Protein AF-A0A7S0T1I7-F1 (afdb_monomer_lite)

Radius of gyration: 22.6 Å; chains: 1; bounding box: 57×41×66 Å

InterPro domains:
  IPR029058 Alpha/Beta hydrolase fold [G3DSA:3.40.50.1820] (111-227)
  IPR029058 Alpha/Beta hydrolase fold [SSF53474] (115-213)
  IPR052214 Diacylglycerol Lipase-Related [PTHR45792] (20-222)

Sequence (236 aa):
CNDVDGVMAPLLAAEDPASEPAPVSTPGESADPLDGPMSPEELSDMLAEAAHYARWALASYGWMLYTWANPSGGLAMACTCKGLYRRCCGGCVPAATHEGFGGNGRHKAGAPDSLDRAALKTCAGIRGEDLFYVSFTNGVGEQPYFIARDTARRAIVVSVRGTMSVQDCITDSMYKPVLLSADAIGMPHLSGAQLHCHAGVVTATNFILSDLDRHRVLHQVLLGEEPRHAQDGQAG

Organism: NCBI:txid81844

Structure (mmCIF, N/CA/C/O backbone):
data_AF-A0A7S0T1I7-F1
#
_entry.id   AF-A0A7S0T1I7-F1
#
loop_
_atom_site.group_PDB
_atom_site.id
_atom_site.type_symbol
_atom_site.label_atom_id
_atom_site.label_alt_id
_atom_site.label_comp_id
_atom_site.label_asym_id
_atom_site.label_entity_id
_atom_site.label_seq_id
_atom_site.pdbx_PDB_ins_code
_atom_site.Cartn_x
_atom_site.Cartn_y
_atom_site.Cartn_z
_atom_site.occupancy
_atom_site.B_iso_or_equiv
_atom_site.auth_seq_id
_atom_site.auth_comp_id
_atom_site.auth_asym_id
_atom_site.auth_atom_id
_atom_site.pdbx_PDB_model_num
ATOM 1 N N . CYS A 1 1 ? 31.303 -13.349 0.330 1.00 32.62 1 CYS A N 1
ATOM 2 C CA . CYS A 1 1 ? 30.388 -13.657 -0.779 1.00 32.62 1 CYS A CA 1
ATOM 3 C C . CYS A 1 1 ? 29.305 -14.536 -0.195 1.00 32.62 1 CYS A C 1
ATOM 5 O O . CYS A 1 1 ? 29.561 -15.714 -0.012 1.00 32.62 1 CYS A O 1
ATOM 7 N N . ASN A 1 2 ? 28.208 -13.930 0.258 1.00 27.81 2 ASN A N 1
ATOM 8 C CA . ASN A 1 2 ? 27.061 -14.677 0.758 1.00 27.81 2 ASN A CA 1
ATOM 9 C C . ASN A 1 2 ? 26.064 -14.788 -0.388 1.00 27.81 2 ASN A C 1
ATOM 11 O O . ASN A 1 2 ? 25.714 -13.770 -0.986 1.00 27.81 2 ASN A O 1
ATOM 15 N N . ASP A 1 3 ? 25.680 -16.026 -0.667 1.00 29.12 3 ASP A N 1
ATOM 16 C CA . ASP A 1 3 ? 24.637 -16.422 -1.596 1.00 29.12 3 ASP A CA 1
ATOM 17 C C . ASP A 1 3 ? 23.328 -15.687 -1.301 1.00 29.12 3 ASP A C 1
ATOM 19 O O . ASP A 1 3 ? 22.843 -15.652 -0.167 1.00 29.12 3 ASP A O 1
ATOM 23 N N . VAL A 1 4 ? 22.759 -15.095 -2.348 1.00 36.22 4 VAL A N 1
ATOM 24 C CA . VAL A 1 4 ? 21.446 -14.439 -2.359 1.00 36.22 4 VAL A CA 1
ATOM 25 C C . VAL A 1 4 ? 20.384 -15.447 -2.829 1.00 36.22 4 VAL A C 1
ATOM 27 O O . VAL A 1 4 ? 19.480 -15.111 -3.577 1.00 36.22 4 VAL A O 1
ATOM 30 N N . ASP A 1 5 ? 20.482 -16.708 -2.401 1.00 35.88 5 ASP A N 1
ATOM 31 C CA . ASP A 1 5 ? 19.649 -17.829 -2.885 1.00 35.88 5 ASP A CA 1
ATOM 32 C C . ASP A 1 5 ? 18.255 -17.917 -2.225 1.00 35.88 5 ASP A C 1
ATOM 34 O O . ASP A 1 5 ? 17.648 -18.984 -2.140 1.00 35.88 5 ASP A O 1
ATOM 38 N N . GLY A 1 6 ? 17.719 -16.802 -1.723 1.00 34.19 6 GLY A N 1
ATOM 39 C CA . GLY A 1 6 ? 16.452 -16.794 -0.979 1.00 34.19 6 GLY A CA 1
ATOM 40 C C . GLY A 1 6 ? 15.305 -16.020 -1.619 1.00 34.19 6 GLY A C 1
ATOM 41 O O . GLY A 1 6 ? 14.150 -16.260 -1.271 1.00 34.19 6 GLY A O 1
ATOM 42 N N . VAL A 1 7 ? 15.591 -15.090 -2.53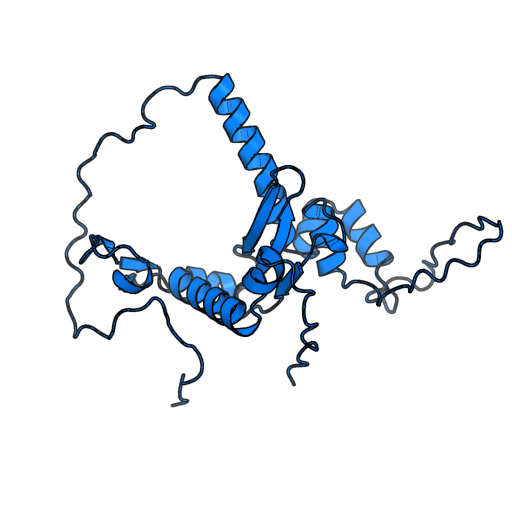2 1.00 42.84 7 VAL A N 1
ATOM 43 C CA . VAL A 1 7 ? 14.562 -14.219 -3.112 1.00 42.84 7 VAL A CA 1
ATOM 44 C C . VAL A 1 7 ? 14.292 -14.686 -4.531 1.00 42.84 7 VAL A C 1
ATOM 46 O O . VAL A 1 7 ? 15.070 -14.420 -5.444 1.00 42.84 7 VAL A O 1
ATOM 49 N N . MET A 1 8 ? 13.182 -15.400 -4.725 1.00 53.53 8 MET A N 1
ATOM 50 C CA . MET A 1 8 ? 12.641 -15.587 -6.068 1.00 53.53 8 MET A CA 1
ATOM 51 C C . MET A 1 8 ? 12.425 -14.189 -6.660 1.00 53.53 8 MET A C 1
ATOM 53 O O . MET A 1 8 ? 11.763 -13.353 -6.048 1.00 53.53 8 MET A O 1
ATOM 57 N N . ALA A 1 9 ? 13.006 -13.920 -7.828 1.00 68.38 9 ALA A N 1
ATOM 58 C CA . ALA A 1 9 ? 12.781 -12.690 -8.578 1.00 68.38 9 ALA A CA 1
ATOM 59 C C . ALA A 1 9 ? 11.826 -12.981 -9.749 1.00 68.38 9 ALA A C 1
ATOM 61 O O . ALA A 1 9 ? 12.269 -13.006 -10.897 1.00 68.38 9 ALA A O 1
ATOM 62 N N . PRO A 1 10 ? 10.531 -13.257 -9.483 1.00 77.81 10 PRO A N 1
ATOM 63 C CA . PRO A 1 10 ? 9.597 -13.771 -10.485 1.00 77.81 10 PRO A CA 1
ATOM 64 C C . PRO A 1 10 ? 9.409 -12.834 -11.681 1.00 77.81 10 PRO A C 1
ATOM 66 O O . PRO A 1 10 ? 9.035 -13.293 -12.755 1.00 77.81 10 PRO A O 1
ATOM 69 N N . LEU A 1 11 ? 9.666 -11.534 -11.509 1.00 85.56 11 LEU A N 1
ATOM 70 C CA . LEU A 1 11 ? 9.441 -10.529 -12.546 1.00 85.56 11 LEU A CA 1
ATOM 71 C C . LEU A 1 11 ? 10.645 -10.249 -13.456 1.00 85.56 11 LEU A C 1
ATOM 73 O O . LEU A 1 11 ? 10.474 -9.565 -14.464 1.00 85.56 11 LEU A O 1
ATOM 77 N N . LEU A 1 12 ? 11.853 -10.714 -13.122 1.00 84.44 12 LEU A N 1
ATOM 78 C CA . LEU A 1 12 ? 13.058 -10.378 -13.891 1.00 84.44 12 LEU A CA 1
ATOM 79 C C . LEU A 1 12 ? 13.276 -11.345 -15.061 1.00 84.44 12 LEU A C 1
ATOM 81 O O . LEU A 1 12 ? 13.037 -12.547 -14.948 1.00 84.44 12 LEU A O 1
ATOM 85 N N . ALA A 1 13 ? 13.755 -10.818 -16.189 1.00 80.56 13 ALA A N 1
ATOM 86 C CA . ALA A 1 13 ? 14.293 -11.643 -17.268 1.00 80.56 13 ALA A CA 1
ATOM 87 C C . ALA A 1 13 ? 15.643 -12.271 -16.853 1.00 80.56 13 ALA A C 1
ATOM 89 O O . ALA A 1 13 ? 16.336 -11.742 -15.982 1.00 80.56 13 ALA A O 1
ATOM 90 N N . ALA A 1 14 ? 16.033 -13.388 -17.481 1.00 68.19 14 ALA A N 1
ATOM 91 C CA . ALA A 1 14 ? 17.394 -13.916 -17.338 1.00 68.19 14 ALA A CA 1
ATOM 92 C C . ALA A 1 14 ? 18.414 -12.875 -17.841 1.00 68.19 14 ALA A C 1
ATOM 94 O O . ALA A 1 14 ? 18.123 -12.168 -18.805 1.00 68.19 14 ALA A O 1
ATOM 95 N N . GLU A 1 15 ? 19.573 -12.762 -17.180 1.00 54.31 15 GLU A N 1
ATOM 96 C CA . GLU A 1 15 ? 20.573 -11.724 -17.475 1.00 54.31 15 GLU A CA 1
ATOM 97 C C . GLU A 1 15 ? 20.949 -11.694 -18.967 1.00 54.31 15 GLU A C 1
ATOM 99 O O . GLU A 1 15 ? 21.447 -12.678 -19.516 1.00 54.31 15 GLU A O 1
ATOM 104 N N . ASP A 1 16 ? 20.730 -10.548 -19.612 1.00 49.16 16 ASP A N 1
ATOM 105 C CA . ASP A 1 16 ? 21.187 -10.273 -20.975 1.00 49.16 16 ASP A CA 1
ATOM 106 C C . ASP A 1 16 ? 22.634 -9.737 -20.897 1.00 49.16 16 ASP A C 1
ATOM 108 O O . ASP A 1 16 ? 22.895 -8.798 -20.130 1.00 49.16 16 ASP A O 1
ATOM 112 N N . PRO A 1 17 ? 23.619 -10.313 -21.614 1.00 42.19 17 PRO A N 1
ATOM 113 C CA . PRO A 1 17 ? 24.998 -9.848 -21.549 1.00 42.19 17 PRO A CA 1
ATOM 114 C C . PRO A 1 17 ? 25.121 -8.441 -22.142 1.00 42.19 17 PRO A C 1
ATOM 116 O O . PRO A 1 17 ? 25.116 -8.262 -23.353 1.00 42.19 17 PRO A O 1
ATOM 119 N N . ALA A 1 18 ? 25.298 -7.450 -21.265 1.00 47.38 18 ALA A N 1
ATOM 120 C CA . ALA A 1 18 ? 25.850 -6.129 -21.566 1.00 47.38 18 ALA A CA 1
ATOM 121 C C . ALA A 1 18 ? 25.351 -5.490 -22.880 1.00 47.38 18 ALA A C 1
ATOM 123 O O . ALA A 1 18 ? 26.146 -5.167 -23.762 1.00 47.38 18 ALA A O 1
ATOM 124 N N . SER A 1 19 ? 24.047 -5.242 -23.006 1.00 46.25 19 SER A N 1
ATOM 125 C CA . SER A 1 19 ? 23.573 -4.235 -23.957 1.00 46.25 19 SER A CA 1
ATOM 126 C C . SER A 1 19 ? 23.667 -2.861 -23.293 1.00 46.25 19 SER A C 1
ATOM 128 O O . SER A 1 19 ? 23.023 -2.626 -22.267 1.00 46.25 19 SER A O 1
ATOM 130 N N . GLU A 1 20 ? 24.476 -1.953 -23.847 1.00 49.56 20 GLU A N 1
ATOM 131 C CA . GLU A 1 20 ? 24.426 -0.537 -23.466 1.00 49.56 20 GLU A CA 1
ATOM 132 C C . GLU A 1 20 ? 22.975 -0.033 -23.533 1.00 49.56 20 GLU A C 1
ATOM 134 O O . GLU A 1 20 ? 22.236 -0.436 -24.439 1.00 49.56 20 GLU A O 1
ATOM 139 N N . PRO A 1 21 ? 22.539 0.833 -22.598 1.00 49.78 21 PRO A N 1
ATOM 140 C CA . PRO A 1 21 ? 21.196 1.380 -22.656 1.00 49.78 21 PRO A CA 1
ATOM 141 C C . PRO A 1 21 ? 21.038 2.123 -23.982 1.00 49.78 21 PRO A C 1
ATOM 143 O O . PRO A 1 21 ? 21.746 3.097 -24.251 1.00 49.78 21 PRO A O 1
ATOM 146 N N . ALA A 1 22 ? 20.113 1.650 -24.820 1.00 51.16 22 ALA A N 1
ATOM 147 C CA . ALA A 1 22 ? 19.714 2.380 -26.011 1.00 51.16 22 ALA A CA 1
ATOM 148 C C . ALA A 1 22 ? 19.309 3.809 -25.596 1.00 51.16 22 ALA A C 1
ATOM 150 O O . ALA A 1 22 ? 18.696 3.980 -24.535 1.00 51.16 22 ALA A O 1
ATOM 151 N N . PRO A 1 23 ? 19.649 4.843 -26.388 1.00 46.91 23 PRO A N 1
ATOM 152 C CA . PRO A 1 23 ? 19.240 6.204 -26.079 1.00 46.91 23 PRO A CA 1
ATOM 153 C C . PRO A 1 23 ? 17.725 6.233 -25.891 1.00 46.91 23 PRO A C 1
ATOM 155 O O . PRO A 1 23 ? 16.990 5.677 -26.713 1.00 46.91 23 PRO A O 1
ATOM 158 N N . VAL A 1 24 ? 17.278 6.862 -24.798 1.00 52.72 24 VAL A N 1
ATOM 159 C CA . VAL A 1 24 ? 15.857 7.052 -24.505 1.00 52.72 24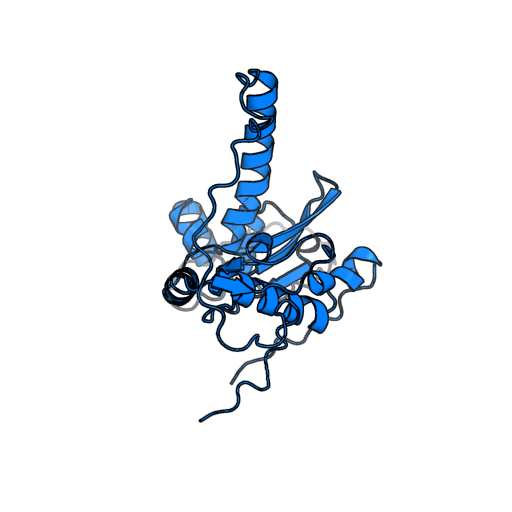 VAL A CA 1
ATOM 160 C C . VAL A 1 24 ? 15.218 7.719 -25.719 1.00 52.72 24 VAL A C 1
ATOM 162 O O . VAL A 1 24 ? 15.439 8.892 -26.014 1.00 52.72 24 VAL A O 1
ATOM 165 N N . SER A 1 25 ? 14.493 6.932 -26.503 1.00 49.75 25 SER A N 1
ATOM 166 C CA . SER A 1 25 ? 13.663 7.472 -27.563 1.00 49.75 25 SER A CA 1
ATOM 167 C C . SER A 1 25 ? 12.480 8.067 -26.825 1.00 49.75 25 SER A C 1
ATOM 169 O O . SER A 1 25 ? 11.744 7.339 -26.162 1.00 49.75 25 SER A O 1
ATOM 171 N N . THR A 1 26 ? 12.337 9.390 -26.871 1.00 43.28 26 THR A N 1
ATOM 172 C CA . THR A 1 26 ? 11.101 10.044 -26.443 1.00 43.28 26 THR A CA 1
ATOM 173 C C . THR A 1 26 ? 9.954 9.322 -27.148 1.00 43.28 26 THR A C 1
ATOM 175 O O . THR A 1 26 ? 9.970 9.285 -28.386 1.00 43.28 26 THR A O 1
ATOM 178 N N . PRO A 1 27 ? 9.004 8.704 -26.422 1.00 46.09 27 PRO A N 1
ATOM 179 C CA . PRO A 1 27 ? 7.792 8.219 -27.055 1.00 46.09 27 PRO A CA 1
ATOM 180 C C . PRO A 1 27 ? 7.220 9.400 -27.833 1.00 46.09 27 PRO A C 1
ATOM 182 O O . PRO A 1 27 ? 7.151 10.505 -27.293 1.00 46.09 27 PRO A O 1
ATOM 185 N N . GLY A 1 28 ? 6.904 9.205 -29.115 1.00 45.91 28 GLY A N 1
ATOM 186 C CA . GLY A 1 28 ? 6.167 10.224 -29.852 1.00 45.91 28 GLY A CA 1
ATOM 187 C C . GLY A 1 28 ? 4.936 10.584 -29.029 1.00 45.91 28 GLY A C 1
ATOM 188 O O . GLY A 1 28 ? 4.283 9.672 -28.523 1.00 45.91 28 GLY A O 1
ATOM 189 N N . GLU A 1 29 ? 4.679 11.880 -28.850 1.00 47.44 29 GLU A N 1
ATOM 190 C CA . GLU A 1 29 ? 3.472 12.407 -28.213 1.00 47.44 29 GLU A CA 1
ATOM 191 C C . GLU A 1 29 ? 2.245 11.875 -28.969 1.00 47.44 29 GLU A C 1
ATOM 193 O O . GLU A 1 29 ? 1.699 12.512 -29.868 1.00 47.44 29 GLU A O 1
ATOM 198 N N . SER A 1 30 ? 1.809 10.658 -28.650 1.00 48.31 30 SER A N 1
ATOM 199 C CA . SER A 1 30 ? 0.417 10.295 -28.812 1.00 48.31 30 SER A CA 1
ATOM 200 C C . SER A 1 30 ? -0.308 11.169 -27.808 1.00 48.31 30 SER A C 1
ATOM 202 O O . SER A 1 30 ? -0.092 10.988 -26.610 1.00 48.31 30 SER A O 1
ATOM 204 N N . ALA A 1 31 ? -1.069 12.145 -28.307 1.00 49.31 31 ALA A N 1
ATOM 205 C CA . ALA A 1 31 ? -1.906 13.019 -27.499 1.00 49.31 31 ALA A CA 1
ATOM 206 C C . ALA A 1 31 ? -2.547 12.198 -26.378 1.00 49.31 31 ALA A C 1
ATOM 208 O O . ALA A 1 31 ? -3.279 11.238 -26.649 1.00 49.31 31 ALA A O 1
ATOM 209 N N . ASP A 1 32 ? -2.180 12.522 -25.140 1.00 54.12 32 ASP A N 1
ATOM 210 C CA . ASP A 1 32 ? -2.724 11.864 -23.967 1.00 54.12 32 ASP A CA 1
ATOM 211 C C . ASP A 1 32 ? -4.251 12.041 -24.047 1.00 54.12 32 ASP A C 1
ATOM 213 O O . ASP A 1 32 ? -4.715 13.164 -24.270 1.00 54.12 32 ASP A O 1
ATOM 217 N N . PRO A 1 33 ? -5.081 10.994 -23.895 1.00 53.88 33 PRO A N 1
ATOM 218 C CA . PRO A 1 33 ? -6.542 11.129 -23.955 1.00 53.88 33 PRO A CA 1
ATOM 219 C C . PRO A 1 33 ? -7.124 12.110 -22.916 1.00 53.88 33 PRO A C 1
ATOM 221 O O . PRO A 1 33 ? -8.325 12.366 -22.914 1.00 53.88 33 PRO A O 1
ATOM 224 N N . LEU A 1 34 ? -6.274 12.627 -22.025 1.00 56.91 34 LEU A N 1
ATOM 225 C CA . LEU A 1 34 ? -6.557 13.546 -20.931 1.00 56.91 34 LEU A CA 1
ATOM 226 C C . LEU A 1 34 ? -6.424 15.035 -21.305 1.00 56.91 34 LEU A C 1
ATOM 228 O O . LEU A 1 34 ? -6.658 15.881 -20.449 1.00 56.91 34 LEU A O 1
ATOM 232 N N . ASP A 1 35 ? -6.081 15.384 -22.549 1.00 62.03 35 ASP A N 1
ATOM 233 C CA . ASP A 1 35 ? -5.723 16.765 -22.938 1.00 62.03 35 ASP A CA 1
ATOM 234 C C . ASP A 1 35 ? -6.922 17.726 -23.166 1.00 62.03 35 ASP A C 1
ATOM 236 O O . ASP A 1 35 ? -6.811 18.772 -23.810 1.00 62.03 35 ASP A O 1
ATOM 240 N N . GLY A 1 36 ? -8.100 17.383 -22.636 1.00 72.75 36 GLY A N 1
ATOM 241 C CA . GLY A 1 36 ? -9.283 18.249 -22.599 1.00 72.75 36 GLY A CA 1
ATOM 242 C C . GLY A 1 36 ? -9.527 18.812 -21.192 1.00 72.75 36 GLY A C 1
ATOM 243 O O . GLY A 1 36 ? -9.237 18.132 -20.209 1.00 72.75 36 GLY A O 1
ATOM 244 N N . PRO A 1 37 ? -10.081 20.033 -21.040 1.00 79.19 37 PRO A N 1
ATOM 245 C CA . PRO A 1 37 ? -10.449 20.539 -19.722 1.00 79.19 37 PRO A CA 1
ATOM 246 C C . PRO A 1 37 ? -11.513 19.627 -19.100 1.00 79.19 37 PRO A C 1
ATOM 248 O O . PRO A 1 37 ? -12.632 19.536 -19.603 1.00 79.19 37 PRO A O 1
ATOM 251 N N . MET A 1 38 ? -11.143 18.962 -18.007 1.00 84.69 38 MET A N 1
ATOM 252 C CA . MET A 1 38 ? -12.027 18.104 -17.224 1.00 84.69 38 MET A CA 1
ATOM 253 C C . MET A 1 38 ? -13.256 18.887 -16.755 1.00 84.69 38 MET A C 1
ATOM 255 O O . MET A 1 38 ? -13.142 20.024 -16.282 1.00 84.69 38 MET A O 1
ATOM 259 N N . SER A 1 39 ? -14.437 18.288 -16.874 1.00 92.62 39 SER A N 1
ATOM 260 C CA . SER A 1 39 ? -15.657 18.890 -16.348 1.00 92.62 39 SER A CA 1
ATOM 261 C C . SER A 1 39 ? -15.617 18.965 -14.810 1.00 92.62 39 SER A C 1
ATOM 263 O O . SER A 1 39 ? -14.926 18.178 -14.156 1.00 92.62 39 SER A O 1
ATOM 265 N N . PRO A 1 40 ? -16.370 19.889 -14.184 1.00 93.88 40 PRO A N 1
ATOM 266 C CA . PRO A 1 40 ? -16.448 19.963 -12.723 1.00 93.88 40 PRO A CA 1
ATOM 267 C C . PRO A 1 40 ? -16.933 18.664 -12.061 1.00 93.88 40 PRO A C 1
ATOM 269 O O . PRO A 1 40 ? -16.536 18.366 -10.936 1.00 93.88 40 PRO A O 1
ATOM 272 N N . GLU A 1 41 ? -17.784 17.904 -12.754 1.00 94.69 41 GLU A N 1
ATOM 273 C CA . GLU A 1 41 ? -18.322 16.622 -12.287 1.00 94.69 41 GLU A CA 1
ATOM 274 C C . GLU A 1 41 ? -17.236 15.541 -12.294 1.00 94.69 41 GLU A C 1
ATOM 276 O O . GLU A 1 41 ? -16.978 14.932 -11.259 1.00 94.69 41 GLU A O 1
ATOM 281 N N . GLU A 1 42 ? -16.510 15.392 -13.406 1.00 93.31 42 GLU A N 1
ATOM 282 C CA . GLU A 1 42 ? -15.377 14.461 -13.511 1.00 93.31 42 GLU A CA 1
ATOM 283 C C . GLU A 1 42 ? -14.280 14.772 -12.481 1.00 93.31 42 GLU A C 1
ATOM 285 O O . GLU A 1 42 ? -13.725 13.860 -11.863 1.00 93.31 42 GLU A O 1
ATOM 290 N N . LEU A 1 43 ? -14.000 16.058 -12.234 1.00 93.31 43 LEU A N 1
ATOM 291 C CA . LEU A 1 43 ? -13.035 16.475 -11.215 1.00 93.31 43 LEU A CA 1
ATOM 292 C C . LEU A 1 43 ? -13.505 16.114 -9.803 1.00 93.31 43 LEU A C 1
ATOM 294 O O . LEU A 1 43 ? -12.712 15.653 -8.981 1.00 93.31 43 LEU A O 1
ATOM 298 N N . SER A 1 44 ? -14.788 16.328 -9.510 1.00 95.94 44 SER A N 1
ATOM 299 C CA . SER A 1 44 ? -15.377 15.960 -8.222 1.00 95.94 44 SER A CA 1
ATOM 300 C C . SER A 1 44 ? -15.286 14.452 -7.978 1.00 95.94 44 SER A C 1
ATOM 302 O O . SER A 1 44 ? -14.884 14.029 -6.891 1.00 95.94 44 SER A O 1
ATOM 304 N N . ASP A 1 45 ? -15.605 13.643 -8.987 1.00 95.69 45 ASP A N 1
ATOM 305 C CA . ASP A 1 45 ? -15.550 12.183 -8.898 1.00 95.69 45 ASP A CA 1
ATOM 306 C C . ASP A 1 45 ? -14.113 11.679 -8.711 1.00 95.69 45 ASP A C 1
ATOM 308 O O . ASP A 1 45 ? -13.855 10.854 -7.827 1.00 95.69 45 ASP A O 1
ATOM 312 N N . MET A 1 46 ? -13.154 12.244 -9.454 1.00 95.31 46 MET A N 1
ATOM 313 C CA . MET A 1 46 ? -11.728 11.950 -9.286 1.00 95.31 46 MET A CA 1
ATOM 314 C C . MET A 1 46 ? -11.241 12.280 -7.870 1.00 95.31 46 MET A C 1
ATOM 316 O O . MET A 1 46 ? -10.541 11.477 -7.251 1.00 95.31 46 MET A O 1
ATOM 320 N N . LEU A 1 47 ? -11.613 13.443 -7.325 1.00 96.88 47 LEU A N 1
ATOM 321 C CA . LEU A 1 47 ? -11.230 13.838 -5.968 1.00 96.88 47 LEU A CA 1
ATOM 322 C 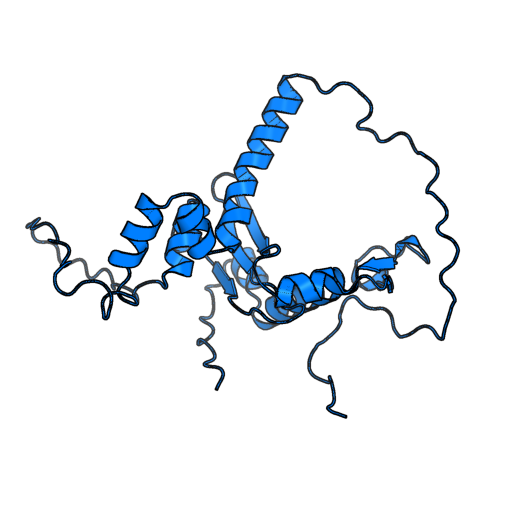C . LEU A 1 47 ? -11.865 12.936 -4.906 1.00 96.88 47 LEU A C 1
ATOM 324 O O . LEU A 1 47 ? -11.203 12.586 -3.927 1.00 96.88 47 LEU A O 1
ATOM 328 N N . ALA A 1 48 ? -13.123 12.531 -5.092 1.00 96.19 48 ALA A N 1
ATOM 329 C CA . ALA A 1 48 ? -13.799 11.604 -4.190 1.00 96.19 48 ALA A CA 1
ATOM 330 C C . ALA A 1 48 ? -13.137 10.217 -4.202 1.00 96.19 48 ALA A C 1
ATOM 332 O O . ALA A 1 48 ? -12.972 9.591 -3.151 1.00 96.19 48 ALA A O 1
ATOM 333 N N . GLU A 1 49 ? -12.712 9.740 -5.373 1.00 95.69 49 GLU A N 1
ATOM 334 C CA . GLU A 1 49 ? -11.946 8.504 -5.501 1.00 95.69 49 GLU A CA 1
ATOM 335 C C . GLU A 1 49 ? -10.554 8.603 -4.875 1.00 95.69 49 GLU A C 1
ATOM 337 O O . GLU A 1 49 ? -10.181 7.744 -4.069 1.00 95.69 49 GLU A O 1
ATOM 342 N N . ALA A 1 50 ? -9.821 9.678 -5.160 1.00 96.31 50 ALA A N 1
ATOM 343 C CA . ALA A 1 50 ? -8.512 9.926 -4.575 1.00 96.31 50 ALA A CA 1
ATOM 344 C C . ALA A 1 50 ? -8.589 9.999 -3.044 1.00 96.31 50 ALA A C 1
ATOM 346 O O . ALA A 1 50 ? -7.822 9.326 -2.359 1.00 96.31 50 ALA A O 1
ATOM 347 N N . ALA A 1 51 ? -9.550 10.743 -2.488 1.00 95.81 51 ALA A N 1
ATOM 348 C CA . ALA A 1 51 ? -9.757 10.834 -1.044 1.00 95.81 51 ALA A CA 1
ATOM 349 C C . ALA A 1 51 ? -10.111 9.472 -0.428 1.00 95.81 51 ALA A C 1
ATOM 351 O O . ALA A 1 51 ? -9.611 9.116 0.644 1.00 95.81 51 ALA A O 1
ATOM 352 N N . HIS A 1 52 ? -10.936 8.683 -1.122 1.00 96.44 52 HIS A N 1
ATOM 353 C CA . HIS A 1 52 ? -11.302 7.345 -0.675 1.00 96.44 52 HIS A CA 1
ATOM 354 C C . HIS A 1 52 ? -10.095 6.412 -0.589 1.00 96.44 52 HIS A C 1
ATOM 356 O O . HIS A 1 52 ? -10.007 5.666 0.386 1.00 96.44 52 HIS A O 1
ATOM 362 N N . TYR A 1 53 ? -9.184 6.436 -1.569 1.00 96.69 53 TYR A N 1
ATOM 363 C CA . TYR A 1 53 ? -7.987 5.586 -1.570 1.00 96.69 53 TYR A CA 1
ATOM 364 C C . TYR A 1 53 ? -6.825 6.149 -0.740 1.00 96.69 53 TYR A C 1
ATOM 366 O O . TYR A 1 53 ? -6.064 5.378 -0.153 1.00 96.69 53 TYR A O 1
ATOM 374 N N . ALA A 1 54 ? -6.746 7.471 -0.569 1.00 95.69 54 ALA A N 1
ATOM 375 C CA . ALA A 1 54 ? -5.736 8.129 0.257 1.00 95.69 54 ALA A CA 1
ATOM 376 C C . ALA A 1 54 ? -5.760 7.642 1.712 1.00 95.69 54 ALA A C 1
ATOM 378 O O . ALA A 1 54 ? -4.703 7.468 2.314 1.00 95.69 54 ALA A O 1
ATOM 379 N N . ARG A 1 55 ? -6.939 7.346 2.279 1.00 95.00 55 ARG A N 1
ATOM 380 C CA . ARG A 1 55 ? -7.036 6.802 3.648 1.00 95.00 55 ARG A CA 1
ATOM 381 C C . ARG A 1 55 ? -6.352 5.437 3.793 1.00 95.00 55 ARG A C 1
ATOM 383 O O . ARG A 1 55 ? -5.757 5.163 4.831 1.00 95.00 55 ARG A O 1
ATOM 390 N N . TRP A 1 56 ? -6.405 4.597 2.755 1.00 97.44 56 TRP A N 1
ATOM 391 C CA . TRP A 1 56 ? -5.736 3.293 2.736 1.00 97.44 56 TRP A CA 1
ATOM 392 C C . TRP A 1 56 ? -4.226 3.476 2.632 1.00 97.44 56 TRP A C 1
ATOM 394 O O . TRP A 1 56 ? -3.490 2.917 3.444 1.00 97.44 56 TRP A O 1
ATOM 404 N N . ALA A 1 57 ? -3.787 4.346 1.716 1.00 96.06 57 ALA A N 1
ATOM 405 C CA . ALA A 1 57 ? -2.383 4.706 1.578 1.00 96.06 57 ALA A CA 1
ATOM 406 C C . ALA A 1 57 ? -1.819 5.225 2.910 1.00 96.06 57 ALA A C 1
ATOM 408 O O . ALA A 1 57 ? -0.838 4.681 3.405 1.00 96.06 57 ALA A O 1
ATOM 409 N N . LEU A 1 58 ? -2.482 6.185 3.564 1.00 94.69 58 LEU A N 1
ATOM 410 C CA . LEU A 1 58 ? -2.064 6.721 4.866 1.00 94.69 58 LEU A CA 1
ATOM 411 C C . LEU A 1 58 ? -2.055 5.659 5.975 1.00 94.69 58 LEU A C 1
ATOM 413 O O . LEU A 1 58 ? -1.171 5.676 6.829 1.00 94.69 58 LEU A O 1
ATOM 417 N N . ALA A 1 59 ? -2.998 4.714 5.962 1.00 95.94 59 ALA A N 1
ATOM 418 C CA . ALA A 1 59 ? -3.057 3.641 6.951 1.00 95.94 59 ALA A CA 1
ATOM 419 C C . ALA A 1 59 ? -1.824 2.724 6.931 1.00 95.94 59 ALA A C 1
ATOM 421 O O . ALA A 1 59 ? -1.424 2.223 7.982 1.00 95.94 59 ALA A O 1
ATOM 422 N N . SER A 1 60 ? -1.187 2.543 5.769 1.00 95.69 60 SER A N 1
ATOM 423 C CA . SER A 1 60 ? 0.019 1.709 5.638 1.00 95.69 60 SER A CA 1
ATOM 424 C C . SER A 1 60 ? 1.247 2.272 6.368 1.00 95.69 60 SER A C 1
ATOM 426 O O . SER A 1 60 ? 2.190 1.537 6.654 1.00 95.69 60 SER A O 1
ATOM 428 N N . TYR A 1 61 ? 1.227 3.558 6.727 1.00 94.50 61 TYR A N 1
ATOM 429 C CA . TYR A 1 61 ? 2.292 4.216 7.488 1.00 94.50 61 TYR A CA 1
ATOM 430 C C . TYR A 1 61 ? 2.176 4.004 9.007 1.00 94.50 61 TYR A C 1
ATOM 432 O O . TYR A 1 61 ? 3.045 4.441 9.762 1.00 94.50 61 TYR A O 1
ATOM 440 N N . GLY A 1 62 ? 1.119 3.335 9.476 1.00 91.88 62 GLY A N 1
ATOM 441 C CA . GLY A 1 62 ? 0.972 2.957 10.878 1.00 91.88 62 GLY A CA 1
ATOM 442 C C . GLY A 1 62 ? 0.829 4.143 11.835 1.00 91.88 62 GLY A C 1
ATOM 443 O O . GLY A 1 62 ? 0.354 5.230 11.486 1.00 91.88 62 GLY A O 1
ATOM 444 N N . TRP A 1 63 ? 1.203 3.921 13.096 1.00 91.69 63 TRP A N 1
ATOM 445 C CA . TRP A 1 63 ? 0.857 4.851 14.178 1.00 91.69 63 TRP A CA 1
ATOM 446 C C . TRP A 1 63 ? 1.635 6.163 14.149 1.00 91.69 63 TRP A C 1
ATOM 448 O O . TRP A 1 63 ? 1.130 7.176 14.636 1.00 91.69 63 TRP A O 1
ATOM 458 N N . MET A 1 64 ? 2.848 6.160 13.591 1.00 89.81 64 MET A N 1
ATOM 459 C CA . MET A 1 64 ? 3.701 7.346 13.550 1.00 89.81 64 MET A CA 1
ATOM 460 C C . MET A 1 64 ? 3.075 8.436 12.682 1.00 89.81 64 MET A C 1
ATOM 462 O O . MET A 1 64 ? 2.883 9.557 13.156 1.00 89.81 64 MET A O 1
ATOM 466 N N . LEU A 1 65 ? 2.686 8.101 11.445 1.00 91.38 65 LEU A N 1
ATOM 467 C CA . LEU A 1 65 ? 2.040 9.069 10.562 1.00 91.38 65 LEU A CA 1
ATOM 468 C C . LEU A 1 65 ? 0.633 9.422 11.049 1.00 91.38 65 LEU A C 1
ATOM 470 O O . LEU A 1 65 ? 0.259 10.591 11.006 1.00 91.38 65 LEU A O 1
ATOM 474 N N . TYR A 1 66 ? -0.118 8.451 11.585 1.00 92.50 66 TYR A N 1
ATOM 475 C CA . TYR A 1 66 ? -1.413 8.736 12.209 1.00 92.50 66 TYR A CA 1
ATOM 476 C C . TYR A 1 66 ? -1.289 9.765 13.336 1.00 92.50 66 TYR A C 1
ATOM 478 O O . TYR A 1 66 ? -2.064 10.714 13.395 1.00 92.50 66 TYR A O 1
ATOM 486 N N . THR A 1 67 ? -0.292 9.615 14.210 1.00 91.75 67 THR A N 1
ATOM 487 C CA . THR A 1 67 ? -0.060 10.549 15.319 1.00 91.75 67 THR A CA 1
ATOM 488 C C . THR A 1 67 ? 0.418 11.903 14.818 1.00 91.75 67 THR A C 1
ATOM 490 O O . THR A 1 67 ? 0.010 12.924 15.358 1.00 91.75 67 THR A O 1
ATOM 493 N N . TRP A 1 68 ? 1.242 11.946 13.772 1.00 91.94 68 TRP A N 1
ATOM 494 C CA . TRP A 1 68 ? 1.634 13.211 13.154 1.00 91.94 68 TRP A CA 1
ATOM 495 C C . TRP A 1 68 ? 0.430 13.956 12.551 1.00 91.94 68 TRP A C 1
ATOM 497 O O . TRP A 1 68 ? 0.281 15.156 12.775 1.00 91.94 68 TRP A O 1
ATOM 507 N N . ALA A 1 69 ? -0.462 13.247 11.851 1.00 90.75 69 ALA A N 1
ATOM 508 C CA . ALA A 1 69 ? -1.654 13.821 11.225 1.00 90.75 69 ALA A CA 1
ATOM 509 C C . ALA A 1 69 ? -2.780 14.141 12.229 1.00 90.75 69 ALA A C 1
ATOM 511 O O . ALA A 1 69 ? -3.554 15.074 12.025 1.00 90.75 69 ALA A O 1
ATOM 512 N N . ASN A 1 70 ? -2.875 13.381 13.323 1.00 91.19 70 ASN A N 1
ATOM 513 C CA . ASN A 1 70 ? -3.854 13.553 14.393 1.00 91.19 70 ASN A CA 1
ATOM 514 C C . ASN A 1 70 ? -3.180 13.417 15.774 1.00 91.19 70 ASN A C 1
ATOM 516 O O . ASN A 1 70 ? -3.299 12.370 16.416 1.00 91.19 70 ASN A O 1
ATOM 520 N N . PRO A 1 71 ? -2.491 14.463 16.273 1.00 91.75 71 PRO A N 1
ATOM 521 C CA . PRO A 1 71 ? -1.701 14.371 17.504 1.00 91.75 71 PRO A CA 1
ATOM 522 C C . PRO A 1 71 ? -2.505 13.982 18.742 1.00 91.75 71 PRO A C 1
ATOM 524 O O . PRO A 1 71 ? -2.048 13.171 19.547 1.00 91.75 71 PRO A O 1
ATOM 527 N N . SER A 1 72 ? -3.718 14.518 18.896 1.00 88.81 72 SER A N 1
ATOM 528 C CA . SER A 1 72 ? -4.576 14.208 20.043 1.00 88.81 72 SER A CA 1
ATOM 529 C C . SER A 1 72 ? -5.100 12.773 19.982 1.00 88.81 72 SER A C 1
ATOM 531 O O . SER A 1 72 ? -5.008 12.047 20.973 1.00 88.81 72 SER A O 1
ATOM 533 N N . GLY A 1 73 ? -5.595 12.336 18.820 1.00 87.44 73 GLY A N 1
ATOM 534 C CA . GLY A 1 73 ? -6.086 10.972 18.624 1.00 87.44 73 GLY A CA 1
ATOM 535 C C . GLY A 1 73 ? -4.976 9.922 18.678 1.00 87.44 73 GLY A C 1
ATOM 536 O O . GLY A 1 73 ? -5.165 8.868 19.282 1.00 87.44 73 GLY A O 1
ATOM 537 N N . GLY A 1 74 ? -3.812 10.214 18.098 1.00 87.38 74 GLY A N 1
ATOM 538 C CA . GLY A 1 74 ? -2.629 9.358 18.136 1.00 87.38 74 GLY A CA 1
ATOM 539 C C . GLY A 1 74 ? -2.074 9.191 19.544 1.00 87.38 74 GLY A C 1
ATOM 540 O O . GLY A 1 74 ? -1.853 8.064 19.985 1.00 87.38 74 GLY A O 1
ATOM 541 N N . LEU A 1 75 ? -1.946 10.284 20.305 1.00 85.44 75 LEU A N 1
ATOM 542 C CA . LEU A 1 75 ? -1.500 10.214 21.697 1.00 85.44 75 LEU A CA 1
ATOM 543 C C . LEU A 1 75 ? -2.505 9.463 22.579 1.00 85.44 75 LEU A C 1
ATOM 545 O O . LEU A 1 75 ? -2.110 8.611 23.372 1.00 85.44 75 LEU A O 1
ATOM 549 N N . ALA A 1 76 ? -3.807 9.716 22.415 1.00 85.56 76 ALA A N 1
ATOM 550 C CA . ALA A 1 76 ? -4.843 8.972 23.130 1.00 85.56 76 ALA A CA 1
ATOM 551 C C . ALA A 1 76 ? -4.796 7.466 22.807 1.00 85.56 76 ALA A C 1
ATOM 553 O O . ALA A 1 76 ? -4.903 6.626 23.706 1.00 85.56 76 ALA A O 1
ATOM 554 N N . MET A 1 77 ? -4.578 7.108 21.540 1.00 85.38 77 MET A N 1
ATOM 555 C CA . MET A 1 77 ? -4.407 5.719 21.111 1.00 85.38 77 MET A CA 1
ATOM 556 C C . MET A 1 77 ? -3.151 5.083 21.724 1.00 85.38 77 MET A C 1
ATOM 558 O O . MET A 1 77 ? -3.221 3.980 22.263 1.00 85.38 77 MET A O 1
ATOM 562 N N . ALA A 1 78 ? -2.020 5.790 21.723 1.00 81.06 78 ALA A N 1
ATOM 563 C CA . ALA A 1 78 ? -0.780 5.323 22.338 1.00 81.06 78 ALA A CA 1
ATOM 564 C C . ALA A 1 78 ? -0.928 5.092 23.853 1.00 81.06 78 ALA A C 1
ATOM 566 O O . ALA A 1 78 ? -0.427 4.097 24.376 1.00 81.06 78 ALA A O 1
ATOM 567 N N . CYS A 1 79 ? -1.667 5.962 24.550 1.00 75.00 79 CYS A N 1
ATOM 568 C CA . CYS A 1 79 ? -1.940 5.832 25.984 1.00 75.00 79 CYS A CA 1
ATOM 569 C C . CYS A 1 79 ? -2.904 4.681 26.325 1.00 75.00 79 CYS A C 1
ATOM 571 O O . CYS A 1 79 ? -2.850 4.144 27.431 1.00 75.00 79 CYS A O 1
ATOM 573 N N . THR A 1 80 ? -3.787 4.296 25.399 1.00 71.25 80 THR A N 1
ATOM 574 C CA . THR A 1 80 ? -4.770 3.215 25.598 1.00 71.25 80 THR A CA 1
ATOM 575 C C . THR A 1 80 ? -4.262 1.847 25.134 1.00 71.25 80 THR A C 1
ATOM 577 O O . THR A 1 80 ? -4.691 0.819 25.665 1.00 71.25 80 THR A O 1
ATOM 580 N N . CYS A 1 81 ? -3.301 1.802 24.205 1.00 63.38 81 CYS A N 1
ATOM 581 C CA . CYS A 1 81 ? -2.652 0.562 23.787 1.00 63.38 81 CYS A CA 1
ATOM 582 C C . CYS A 1 81 ? -1.717 0.035 24.892 1.00 63.38 81 CYS A C 1
ATOM 584 O O . CYS A 1 81 ? -0.716 0.655 25.257 1.00 63.38 81 CYS A O 1
ATOM 586 N N . LYS A 1 82 ? -2.010 -1.167 25.411 1.00 55.00 82 LYS A N 1
ATOM 587 C CA . LYS A 1 82 ? -1.319 -1.789 26.563 1.00 55.00 82 LYS A CA 1
ATOM 588 C C . LYS A 1 82 ? 0.203 -1.992 26.398 1.00 55.00 82 LYS A C 1
ATOM 590 O O . LYS A 1 82 ? 0.873 -2.247 27.396 1.00 55.00 82 LYS A O 1
ATOM 595 N N . GLY A 1 83 ? 0.758 -1.846 25.190 1.00 49.72 83 GLY A N 1
ATOM 596 C CA . GLY A 1 83 ? 2.199 -1.950 24.914 1.00 49.72 83 GLY A CA 1
ATOM 597 C C . GLY A 1 83 ? 3.037 -0.773 25.434 1.00 49.72 83 GLY A C 1
ATOM 598 O O . GLY A 1 83 ? 4.162 -0.979 25.882 1.00 49.72 83 GLY A O 1
ATOM 599 N N . LEU A 1 84 ? 2.475 0.443 25.469 1.00 48.06 84 LEU A N 1
ATOM 600 C CA . LEU A 1 84 ? 3.148 1.642 26.003 1.00 48.06 84 LEU A CA 1
ATOM 601 C C . LEU A 1 84 ? 2.755 1.952 27.461 1.00 48.06 84 LEU A C 1
ATOM 603 O O . LEU A 1 84 ? 3.355 2.799 28.130 1.00 48.06 84 LEU A O 1
ATOM 607 N N . TYR A 1 85 ? 1.775 1.208 27.981 1.00 45.94 85 TYR A N 1
ATOM 608 C CA . TYR A 1 85 ? 1.214 1.348 29.327 1.00 45.94 85 TYR A CA 1
ATOM 609 C C . TYR A 1 85 ? 2.252 1.139 30.439 1.00 45.94 85 TYR A C 1
ATOM 611 O O . TYR A 1 85 ? 2.080 1.607 31.560 1.00 45.94 85 TYR A O 1
ATOM 619 N N . ARG A 1 86 ? 3.370 0.461 30.147 1.00 46.41 86 ARG A N 1
ATOM 620 C CA . ARG A 1 86 ? 4.369 0.112 31.167 1.00 46.41 86 ARG A CA 1
ATOM 621 C C . ARG A 1 86 ? 5.407 1.205 31.454 1.00 46.41 86 ARG A C 1
ATOM 623 O O . ARG A 1 86 ? 6.211 1.015 32.366 1.00 46.41 86 ARG A O 1
ATOM 630 N N . ARG A 1 87 ? 5.432 2.322 30.708 1.00 47.78 87 ARG A N 1
ATOM 631 C CA . ARG A 1 87 ? 6.477 3.355 30.888 1.00 47.78 87 ARG A CA 1
ATOM 632 C C . ARG A 1 87 ? 6.007 4.812 30.837 1.00 47.78 87 ARG A C 1
ATOM 634 O O . ARG A 1 87 ? 6.707 5.644 31.399 1.00 47.78 87 ARG A O 1
ATOM 641 N N . CYS A 1 88 ? 4.879 5.146 30.202 1.00 48.62 88 CYS A N 1
ATOM 642 C CA . CYS A 1 88 ? 4.565 6.561 29.956 1.00 48.62 88 CYS A CA 1
ATOM 643 C C . CYS A 1 88 ? 3.736 7.237 31.066 1.00 48.62 88 CYS A C 1
ATOM 645 O O . CYS A 1 88 ? 3.955 8.411 31.351 1.00 48.62 88 CYS A O 1
ATOM 647 N N . CYS A 1 89 ? 2.830 6.527 31.751 1.00 48.28 89 CYS A N 1
ATOM 648 C CA . CYS A 1 89 ? 1.958 7.153 32.753 1.00 48.28 89 CYS A CA 1
ATOM 649 C C . CYS A 1 89 ? 1.631 6.208 33.920 1.00 48.28 89 CYS A C 1
ATOM 651 O O . CYS A 1 89 ? 0.793 5.322 33.791 1.00 48.28 89 CYS A O 1
ATOM 653 N N . GLY A 1 90 ? 2.217 6.447 35.097 1.00 47.69 90 GLY A N 1
ATOM 654 C CA . GLY A 1 90 ? 1.876 5.744 36.347 1.00 47.69 90 GLY A CA 1
ATOM 655 C C . GLY A 1 90 ? 0.488 6.071 36.926 1.00 47.69 90 GLY A C 1
ATOM 656 O O . GLY A 1 90 ? 0.210 5.688 38.056 1.00 47.69 90 GLY A O 1
ATOM 657 N N . GLY A 1 91 ? -0.370 6.787 36.186 1.00 47.50 91 GLY A N 1
ATOM 658 C CA . GLY A 1 91 ? -1.684 7.249 36.653 1.00 47.50 91 GLY A CA 1
ATOM 659 C C . GLY A 1 91 ? -2.810 7.213 35.615 1.00 47.50 91 GLY A C 1
ATOM 660 O O . GLY A 1 91 ? -3.931 7.592 35.936 1.00 47.50 91 GLY A O 1
ATOM 661 N N . CYS A 1 92 ? -2.562 6.747 34.388 1.00 44.25 92 CYS A N 1
ATOM 662 C CA . CYS A 1 92 ? -3.597 6.664 33.355 1.00 44.25 92 CYS A CA 1
ATOM 663 C C . CYS A 1 92 ? -4.259 5.286 33.373 1.00 44.25 92 CYS A C 1
ATOM 665 O O . CYS A 1 92 ? -4.099 4.502 32.448 1.00 44.25 92 CYS A O 1
ATOM 667 N N . VAL A 1 93 ? -4.999 4.985 34.438 1.00 46.97 93 VAL A N 1
ATOM 668 C CA . VAL A 1 93 ? -5.996 3.911 34.397 1.00 46.97 93 VAL A CA 1
ATOM 669 C C . VAL A 1 93 ? -7.196 4.473 33.635 1.00 46.97 93 VAL A C 1
ATOM 671 O O . VAL A 1 93 ? -7.756 5.472 34.092 1.00 46.97 93 VAL A O 1
ATOM 674 N N . PRO A 1 94 ? -7.633 3.901 32.498 1.00 44.66 94 PRO A N 1
ATOM 675 C CA . PRO A 1 94 ? -8.952 4.226 31.991 1.00 44.66 94 PRO A CA 1
ATOM 676 C C . PRO A 1 94 ? -9.940 3.767 33.056 1.00 44.66 94 PRO A C 1
ATOM 678 O O . PRO A 1 94 ? -9.991 2.579 33.387 1.00 44.66 94 PRO A O 1
ATOM 681 N N . ALA A 1 95 ? -10.698 4.710 33.611 1.00 40.81 95 ALA A N 1
ATOM 682 C CA . ALA A 1 95 ? -11.938 4.402 34.294 1.00 40.81 95 ALA A CA 1
ATOM 683 C C . ALA A 1 95 ? -12.823 3.682 33.271 1.00 40.81 95 ALA A C 1
ATOM 685 O O . ALA A 1 95 ? -13.510 4.316 32.474 1.00 40.81 95 ALA A O 1
ATOM 686 N N . ALA A 1 96 ? -12.728 2.353 33.231 1.00 40.53 96 ALA A N 1
ATOM 687 C CA . ALA A 1 96 ? -13.707 1.541 32.548 1.00 40.53 96 ALA A CA 1
ATOM 688 C C . ALA A 1 96 ? -15.021 1.819 33.269 1.00 40.53 96 ALA A C 1
ATOM 690 O O . ALA A 1 96 ? -15.199 1.495 34.444 1.00 40.53 96 ALA A O 1
ATOM 691 N N . THR A 1 97 ? -15.865 2.540 32.548 1.00 36.12 97 THR A N 1
ATOM 692 C CA . THR A 1 97 ? -17.270 2.770 32.802 1.00 36.12 97 THR A CA 1
ATOM 693 C C . THR A 1 97 ? -17.889 1.556 33.476 1.00 36.12 97 THR A C 1
ATOM 695 O O . THR A 1 97 ? -17.936 0.448 32.943 1.00 36.12 97 THR A O 1
ATOM 698 N N . HIS A 1 98 ? -18.349 1.797 34.695 1.00 36.34 98 HIS A N 1
ATOM 699 C CA . HIS A 1 98 ? -19.230 0.922 35.432 1.00 36.34 98 HIS A CA 1
ATOM 700 C C . HIS A 1 98 ? -20.602 0.945 34.743 1.00 36.34 98 HIS A C 1
ATOM 702 O O . HIS A 1 98 ? -21.511 1.638 35.189 1.00 36.34 98 HIS A O 1
ATOM 708 N N . GLU A 1 99 ? -20.751 0.214 33.640 1.00 36.56 99 GLU A N 1
ATOM 709 C CA . GLU A 1 99 ? -22.067 -0.168 33.130 1.00 36.56 99 GLU A CA 1
ATOM 710 C C . GLU A 1 99 ? -22.357 -1.596 33.583 1.00 36.56 99 GLU A C 1
ATOM 712 O O . GLU A 1 99 ? -21.877 -2.582 33.027 1.00 36.56 99 GLU A O 1
ATOM 717 N N . GLY A 1 100 ? -23.115 -1.699 34.673 1.00 32.03 100 GLY A N 1
ATOM 718 C CA . GLY A 1 100 ? -23.715 -2.953 35.085 1.00 32.03 100 GLY A CA 1
ATOM 719 C C . GLY A 1 100 ? -24.980 -3.215 34.279 1.00 32.03 100 GLY A C 1
ATOM 720 O O . GLY A 1 100 ? -25.896 -2.408 34.336 1.00 32.03 100 GLY A O 1
ATOM 721 N N . PHE A 1 101 ? -25.064 -4.365 33.613 1.00 29.98 101 PHE A N 1
ATOM 722 C CA . PHE A 1 101 ? -26.200 -5.283 33.740 1.00 29.98 101 PHE A CA 1
ATOM 723 C C . PHE A 1 101 ? -25.848 -6.637 33.112 1.00 29.98 101 PHE A C 1
ATOM 725 O O . PHE A 1 101 ? -25.142 -6.712 32.111 1.00 29.98 101 PHE A O 1
ATOM 732 N N . GLY A 1 102 ? -26.296 -7.716 33.751 1.00 35.66 102 GLY A N 1
ATOM 733 C CA . GLY A 1 102 ? -25.896 -9.087 33.455 1.00 35.66 102 GLY A CA 1
ATOM 734 C C . GLY A 1 102 ? -26.127 -9.538 32.012 1.00 35.66 102 GLY A C 1
ATOM 735 O O . GLY A 1 102 ? -27.193 -9.354 31.434 1.00 35.66 102 GLY A O 1
ATOM 736 N N . GLY A 1 103 ? -25.128 -10.236 31.479 1.00 28.00 103 GLY A N 1
ATOM 737 C CA . GLY A 1 103 ? -25.223 -11.010 30.253 1.00 28.00 103 GLY A CA 1
ATOM 738 C C . GLY A 1 103 ? -23.958 -11.838 30.086 1.00 28.00 103 GLY A C 1
ATOM 739 O O . GLY A 1 103 ? -22.882 -11.293 29.864 1.00 28.00 103 GLY A O 1
ATOM 740 N N . ASN A 1 104 ? -24.075 -13.160 30.219 1.00 34.28 104 ASN A N 1
ATOM 741 C CA . ASN A 1 104 ? -23.015 -14.123 29.926 1.00 34.28 104 ASN A CA 1
ATOM 742 C C . ASN A 1 104 ? -22.680 -14.100 28.423 1.00 34.28 104 ASN A C 1
ATOM 744 O O . ASN A 1 104 ? -23.080 -14.984 27.673 1.00 34.28 104 ASN A O 1
ATOM 748 N N . GLY A 1 105 ? -21.941 -13.090 27.978 1.00 29.66 105 GLY A N 1
ATOM 749 C CA . GLY A 1 105 ? -21.349 -13.013 26.652 1.00 29.66 105 GLY A CA 1
ATOM 750 C C . GLY A 1 105 ? -19.841 -13.118 26.785 1.00 29.66 105 GLY A C 1
ATOM 751 O O . GLY A 1 105 ? -19.161 -12.114 26.967 1.00 29.66 105 GLY A O 1
ATOM 752 N N . ARG A 1 106 ? -19.295 -14.336 26.701 1.00 33.00 106 ARG A N 1
ATOM 753 C CA . ARG A 1 106 ? -17.856 -14.545 26.493 1.00 33.00 106 ARG A CA 1
ATOM 754 C C . ARG A 1 106 ? -17.491 -14.063 25.086 1.00 33.00 106 ARG A C 1
ATOM 756 O O . ARG A 1 106 ? -17.243 -14.876 24.200 1.00 33.00 106 ARG A O 1
ATOM 763 N N . HIS A 1 107 ? -17.437 -12.753 24.868 1.00 33.00 107 HIS A N 1
ATOM 764 C CA . HIS A 1 107 ? -16.618 -12.224 23.789 1.00 33.00 107 HIS A CA 1
ATOM 765 C C . HIS A 1 107 ? -15.176 -12.505 24.198 1.00 33.00 107 HIS A C 1
ATOM 767 O O . HIS A 1 107 ? -14.671 -11.939 25.166 1.00 33.00 107 HIS A O 1
ATOM 773 N N . LYS A 1 108 ? -14.546 -13.472 23.522 1.00 32.69 108 LYS A N 1
ATOM 774 C CA . LYS A 1 108 ? -13.111 -13.726 23.637 1.00 32.69 108 LYS A CA 1
ATOM 775 C C . LYS A 1 108 ? -12.414 -12.403 23.326 1.00 32.69 108 LYS A C 1
ATOM 777 O O . LYS A 1 108 ? -12.332 -12.018 22.165 1.00 32.69 108 LYS A O 1
ATOM 782 N N . ALA A 1 109 ? -11.977 -11.685 24.356 1.00 36.84 109 ALA A N 1
ATOM 783 C CA . ALA A 1 109 ? -11.102 -10.543 24.184 1.00 36.84 109 ALA A CA 1
ATOM 784 C C . ALA A 1 109 ? -9.809 -11.092 23.573 1.00 36.84 109 ALA A C 1
ATOM 786 O O . ALA A 1 109 ? -9.021 -11.742 24.260 1.00 36.84 109 ALA A O 1
ATOM 787 N N . GLY A 1 110 ? -9.667 -10.937 22.254 1.00 41.53 110 GLY A N 1
ATOM 788 C CA . GLY A 1 110 ? -8.436 -11.250 21.542 1.00 41.53 110 GLY A CA 1
ATOM 789 C C . GLY A 1 110 ? -7.267 -10.476 22.147 1.00 41.53 110 GLY A C 1
ATOM 790 O O . GLY A 1 110 ? -7.464 -9.516 22.900 1.00 41.53 110 GLY A O 1
ATOM 791 N N . ALA A 1 111 ? -6.044 -10.913 21.847 1.00 46.88 111 ALA A N 1
ATOM 792 C CA . ALA A 1 111 ? -4.844 -10.188 22.244 1.00 46.88 111 ALA A CA 1
ATOM 793 C C . ALA A 1 111 ? -4.987 -8.691 21.893 1.00 46.88 111 ALA A C 1
ATOM 795 O O . ALA A 1 111 ? -5.559 -8.369 20.847 1.00 46.88 111 ALA A O 1
ATOM 796 N N . PRO A 1 112 ? -4.534 -7.772 22.767 1.00 57.34 112 PRO A N 1
ATOM 797 C CA . PRO A 1 112 ? -4.595 -6.350 22.469 1.00 57.34 112 PRO A CA 1
ATOM 798 C C . PRO A 1 112 ? -3.836 -6.090 21.170 1.00 57.34 112 PRO A C 1
ATOM 800 O O . PRO A 1 112 ? -2.695 -6.524 21.015 1.00 57.34 112 PRO A O 1
ATOM 803 N N . ASP A 1 113 ? -4.501 -5.415 20.241 1.00 66.62 113 ASP A N 1
ATOM 804 C CA . ASP A 1 113 ? -3.939 -5.088 18.939 1.00 66.62 113 ASP A CA 1
ATOM 805 C C . ASP A 1 113 ? -2.679 -4.228 19.112 1.00 66.62 113 ASP A C 1
ATOM 807 O O . ASP A 1 113 ? -2.613 -3.397 20.027 1.00 66.62 113 ASP A O 1
ATOM 811 N N . SER A 1 114 ? -1.668 -4.430 18.264 1.00 85.19 114 SER A N 1
ATOM 812 C CA . SER A 1 114 ? -0.492 -3.557 18.288 1.00 85.19 114 SER A CA 1
ATOM 813 C C . SER A 1 114 ? -0.901 -2.120 17.946 1.00 85.19 114 SER A C 1
ATOM 815 O O . SER A 1 114 ? -1.909 -1.889 17.273 1.00 85.19 114 SER A O 1
ATOM 817 N N . LEU A 1 115 ? -0.116 -1.141 18.405 1.00 87.25 115 LEU A N 1
ATOM 818 C CA . LEU A 1 115 ? -0.399 0.275 18.158 1.00 87.25 115 LEU A CA 1
ATOM 819 C C . LEU A 1 115 ? -0.499 0.576 16.651 1.00 87.25 115 LEU A C 1
ATOM 821 O O . LEU A 1 115 ? -1.397 1.302 16.231 1.00 87.25 115 LEU A O 1
ATOM 825 N N . ASP A 1 116 ? 0.354 -0.049 15.836 1.00 88.88 116 ASP A N 1
ATOM 826 C CA . ASP A 1 116 ? 0.292 0.043 14.376 1.00 88.88 116 ASP A CA 1
ATOM 827 C C . ASP A 1 116 ? -1.008 -0.495 13.790 1.00 88.88 116 ASP A C 1
ATOM 829 O O . ASP A 1 116 ? -1.609 0.152 12.939 1.00 88.88 116 ASP A O 1
ATOM 833 N N . ARG A 1 117 ? -1.480 -1.657 14.250 1.00 91.88 117 ARG A N 1
ATOM 834 C CA . ARG A 1 117 ? -2.724 -2.254 13.744 1.00 91.88 117 ARG A CA 1
ATOM 835 C C . ARG A 1 117 ? -3.952 -1.452 14.168 1.00 91.88 117 ARG A C 1
ATOM 837 O O . ARG A 1 117 ? -4.882 -1.292 13.375 1.00 91.88 117 ARG A O 1
ATOM 844 N N . ALA A 1 118 ? -3.938 -0.898 15.380 1.00 91.25 118 ALA A N 1
ATOM 845 C CA . ALA A 1 118 ? -4.972 0.020 15.841 1.00 91.25 118 ALA A CA 1
ATOM 846 C C . ALA A 1 118 ? -5.016 1.283 14.966 1.00 91.25 118 ALA A C 1
ATOM 848 O O . ALA A 1 118 ? -6.081 1.632 14.456 1.00 91.25 118 ALA A O 1
ATOM 849 N N . ALA A 1 119 ? -3.862 1.913 14.726 1.00 92.56 119 ALA A N 1
ATOM 850 C CA . ALA A 1 119 ? -3.755 3.096 13.878 1.00 92.56 119 ALA A CA 1
ATOM 851 C C . ALA A 1 119 ? -4.169 2.810 12.432 1.00 92.56 119 ALA A C 1
ATOM 853 O O . ALA A 1 119 ? -4.959 3.561 11.869 1.00 92.56 119 ALA A O 1
ATOM 854 N N . LEU A 1 120 ? -3.708 1.695 11.861 1.00 95.00 120 LEU A N 1
ATOM 855 C CA . LEU A 1 120 ? -4.065 1.248 10.516 1.00 95.00 120 LEU A CA 1
ATOM 856 C C . LEU A 1 120 ? -5.580 1.135 10.365 1.00 95.00 120 LEU A C 1
ATOM 858 O O . LEU A 1 120 ? -6.140 1.726 9.447 1.00 95.00 120 LEU A O 1
ATOM 862 N N . LYS A 1 121 ? -6.268 0.435 11.275 1.00 94.88 121 LYS A N 1
ATOM 863 C CA . LYS A 1 121 ? -7.730 0.283 11.196 1.00 94.88 121 LYS A CA 1
ATOM 864 C C . LYS A 1 121 ? -8.462 1.610 11.330 1.00 94.88 121 LYS A C 1
ATOM 866 O O . LYS A 1 121 ? -9.438 1.832 10.618 1.00 94.88 121 LYS A O 1
ATOM 871 N N . THR A 1 122 ? -7.994 2.490 12.214 1.00 93.56 122 THR A N 1
ATOM 872 C CA . THR A 1 122 ? -8.577 3.823 12.386 1.00 93.56 122 THR A CA 1
ATOM 873 C C . THR A 1 122 ? -8.384 4.685 11.140 1.00 93.56 122 THR A C 1
ATOM 875 O O . THR A 1 122 ? -9.358 5.252 10.656 1.00 93.56 122 THR A O 1
ATOM 878 N N . CYS A 1 123 ? -7.170 4.747 10.584 1.00 94.31 123 CYS A N 1
ATOM 879 C CA . CYS A 1 123 ? -6.867 5.474 9.348 1.00 94.31 123 CYS A CA 1
ATOM 880 C C . CYS A 1 123 ? -7.656 4.927 8.159 1.00 94.31 123 CYS A C 1
ATOM 882 O O . CYS A 1 123 ? -8.290 5.684 7.429 1.00 94.31 123 CYS A O 1
ATOM 884 N N . ALA A 1 124 ? -7.639 3.606 7.980 1.00 96.00 124 ALA A N 1
ATOM 885 C CA . ALA A 1 124 ? -8.334 2.950 6.886 1.00 96.00 124 ALA A CA 1
ATOM 886 C C . ALA A 1 124 ? -9.852 2.956 7.087 1.00 96.00 124 ALA A C 1
ATOM 888 O O . ALA A 1 124 ? -10.567 2.738 6.122 1.00 96.00 124 ALA A O 1
ATOM 889 N N . GLY A 1 125 ? -10.374 3.209 8.291 1.00 95.06 125 GLY A N 1
ATOM 890 C CA . GLY A 1 125 ? -11.808 3.176 8.580 1.00 95.06 125 GLY A CA 1
ATOM 891 C C . GLY A 1 125 ? -12.419 1.784 8.399 1.00 95.06 125 GLY A C 1
ATOM 892 O O . GLY A 1 125 ? -13.493 1.661 7.812 1.00 95.06 125 GLY A O 1
ATOM 893 N N . ILE A 1 126 ? -11.717 0.744 8.856 1.00 95.50 126 ILE A N 1
ATOM 894 C CA . ILE A 1 126 ? -12.125 -0.663 8.713 1.00 95.50 126 ILE A CA 1
ATOM 895 C C . ILE A 1 126 ? -12.298 -1.351 10.064 1.00 95.50 126 ILE A C 1
ATOM 897 O O . ILE A 1 126 ? -11.717 -0.949 11.078 1.00 95.50 126 ILE A O 1
ATOM 901 N N . ARG A 1 127 ? -13.087 -2.429 10.079 1.00 92.50 127 ARG A N 1
ATOM 902 C CA . ARG A 1 127 ? -13.245 -3.282 11.259 1.00 92.50 127 ARG A CA 1
ATOM 903 C C . ARG A 1 127 ? -12.130 -4.322 11.319 1.00 92.50 127 ARG A C 1
ATOM 905 O O . ARG A 1 127 ? -11.378 -4.518 10.369 1.00 92.50 127 ARG A O 1
ATOM 912 N N . GLY A 1 128 ? -12.012 -4.994 12.464 1.00 89.94 128 GLY A N 1
ATOM 913 C CA . GLY A 1 128 ? -11.013 -6.047 12.647 1.00 89.94 128 GLY A CA 1
ATOM 914 C C . GLY A 1 128 ? -11.219 -7.223 11.691 1.00 89.94 128 GLY A C 1
ATOM 915 O O . GLY A 1 128 ? -10.239 -7.736 11.168 1.00 89.94 128 GLY A O 1
ATOM 916 N N . GLU A 1 129 ? -12.474 -7.604 11.432 1.00 90.88 129 GLU A N 1
ATOM 917 C CA . GLU A 1 129 ? -12.817 -8.685 10.497 1.00 90.88 129 GLU A CA 1
ATOM 918 C C . GLU A 1 129 ? -12.491 -8.377 9.028 1.00 90.88 129 GLU A C 1
ATOM 920 O O . GLU A 1 129 ? -12.345 -9.297 8.228 1.00 90.88 129 GLU A O 1
ATOM 925 N N . ASP A 1 130 ? -12.357 -7.098 8.677 1.00 93.56 130 ASP A N 1
ATOM 926 C CA . ASP A 1 130 ? -12.048 -6.664 7.315 1.00 93.56 130 ASP A CA 1
ATOM 927 C C . ASP A 1 130 ? -10.533 -6.617 7.052 1.00 93.56 130 ASP A C 1
ATOM 929 O O . ASP A 1 130 ? -10.120 -6.395 5.917 1.00 93.56 130 ASP A O 1
ATOM 933 N N . LEU A 1 131 ? -9.688 -6.813 8.073 1.00 94.31 131 LEU A N 1
ATOM 934 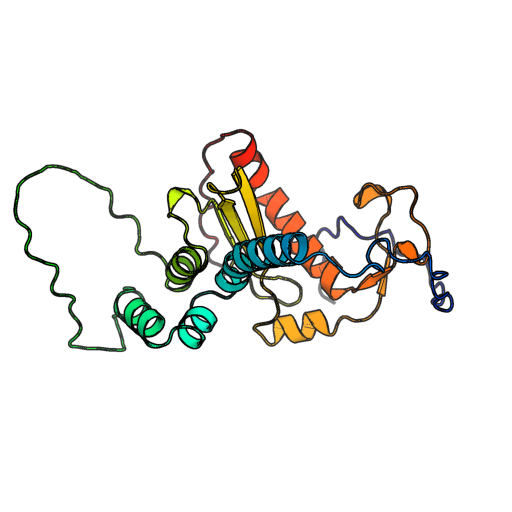C CA . LEU A 1 131 ? -8.230 -6.816 7.950 1.00 94.31 131 LEU A CA 1
ATOM 935 C C . LEU A 1 131 ? -7.703 -8.251 7.844 1.00 94.31 131 LEU A C 1
ATOM 937 O O . LEU A 1 131 ? -7.606 -8.960 8.845 1.00 94.31 131 LEU A O 1
ATOM 941 N N . PHE A 1 132 ? -7.312 -8.659 6.639 1.00 93.62 132 PHE A N 1
ATOM 942 C CA . PHE A 1 132 ? -6.910 -10.038 6.358 1.00 93.62 132 PHE A CA 1
ATOM 943 C C . PHE A 1 132 ? -5.436 -10.310 6.636 1.00 93.62 132 PHE A C 1
ATOM 945 O O . PHE A 1 132 ? -5.089 -11.381 7.126 1.00 93.62 132 PHE A O 1
ATOM 952 N N . TYR A 1 133 ? -4.562 -9.353 6.329 1.00 94.56 133 TYR A N 1
ATOM 953 C CA . TYR A 1 133 ? -3.120 -9.535 6.470 1.00 94.56 133 TYR A CA 1
ATOM 954 C C . TYR A 1 133 ? -2.403 -8.205 6.664 1.00 94.56 133 TYR A C 1
ATOM 956 O O . TYR A 1 133 ? -2.831 -7.188 6.123 1.00 94.56 133 TYR A O 1
ATOM 964 N N . VAL A 1 134 ? -1.309 -8.220 7.428 1.00 94.81 134 VAL A N 1
ATOM 965 C CA . VAL A 1 134 ? -0.397 -7.082 7.581 1.00 94.81 134 VAL A CA 1
ATOM 966 C C . VAL A 1 134 ? 1.030 -7.609 7.651 1.00 94.81 134 VAL A C 1
ATOM 968 O O . VAL A 1 134 ? 1.317 -8.456 8.495 1.00 94.81 134 VAL A O 1
ATOM 971 N N . SER A 1 135 ? 1.912 -7.063 6.819 1.00 94.00 135 SER A N 1
ATOM 972 C CA . SER A 1 135 ? 3.359 -7.219 6.936 1.00 94.00 135 SER A CA 1
ATOM 973 C C . SER A 1 135 ? 3.966 -5.913 7.440 1.00 94.00 135 SER A C 1
ATOM 975 O O . SER A 1 135 ? 3.775 -4.854 6.841 1.00 94.00 135 SER A O 1
ATOM 977 N N . PHE A 1 136 ? 4.703 -5.997 8.548 1.00 89.81 136 PHE A N 1
ATOM 978 C CA . PHE A 1 136 ? 5.499 -4.892 9.095 1.00 89.81 136 PHE A CA 1
ATOM 979 C C . PHE A 1 136 ? 6.990 -5.017 8.753 1.00 89.81 136 PHE A C 1
ATOM 981 O O . PHE A 1 136 ? 7.807 -4.288 9.318 1.00 89.81 136 PHE A O 1
ATOM 988 N N . THR A 1 137 ? 7.356 -5.945 7.861 1.00 90.44 137 THR A N 1
ATOM 989 C CA . THR A 1 137 ? 8.730 -6.073 7.362 1.00 90.44 137 THR A CA 1
ATOM 990 C C . THR A 1 137 ? 9.173 -4.746 6.757 1.00 90.44 137 THR A C 1
ATOM 992 O O . THR A 1 137 ? 8.406 -4.112 6.040 1.00 90.44 137 THR A O 1
ATOM 995 N N . ASN A 1 138 ? 10.377 -4.297 7.110 1.00 90.38 138 ASN A N 1
ATOM 996 C CA . ASN A 1 138 ? 10.890 -2.979 6.739 1.00 90.38 138 ASN A CA 1
ATOM 997 C C . ASN A 1 138 ? 12.400 -3.036 6.450 1.00 90.38 138 ASN A C 1
ATOM 999 O O . ASN A 1 138 ? 13.228 -2.468 7.177 1.00 90.38 138 ASN A O 1
ATOM 1003 N N . GLY A 1 139 ? 12.738 -3.798 5.415 1.00 94.44 139 GLY A N 1
ATOM 1004 C CA . GLY A 1 139 ? 14.078 -3.944 4.853 1.00 94.44 139 GLY A CA 1
ATOM 1005 C C . GLY A 1 139 ? 14.269 -3.112 3.582 1.00 94.44 139 GLY A C 1
ATOM 1006 O O . GLY A 1 139 ? 13.371 -2.403 3.131 1.00 94.44 139 GLY A O 1
ATOM 1007 N N . VAL A 1 140 ? 15.463 -3.185 2.990 1.00 95.62 140 VAL A N 1
ATOM 1008 C CA . VAL A 1 140 ? 15.725 -2.563 1.680 1.00 95.62 140 VAL A CA 1
ATOM 1009 C C . VAL A 1 140 ? 15.012 -3.384 0.606 1.00 95.62 140 VAL A C 1
ATOM 1011 O O . VAL A 1 140 ? 15.334 -4.553 0.424 1.00 95.62 140 VAL A O 1
ATOM 1014 N N . GLY A 1 141 ? 14.056 -2.776 -0.099 1.00 94.56 141 GLY A N 1
ATOM 1015 C CA . GLY A 1 141 ? 13.192 -3.470 -1.055 1.00 94.56 141 GLY A CA 1
ATOM 1016 C C . GLY A 1 141 ? 12.115 -4.354 -0.417 1.00 94.56 141 GLY A C 1
ATOM 1017 O O . GLY A 1 141 ? 11.533 -5.175 -1.116 1.00 94.56 141 GLY A O 1
ATOM 1018 N N . GLU A 1 142 ? 11.857 -4.206 0.886 1.00 95.94 142 GLU A N 1
ATOM 1019 C CA . GLU A 1 142 ? 10.862 -4.994 1.620 1.00 95.94 142 GLU A CA 1
ATOM 1020 C C . GLU A 1 142 ? 9.846 -4.061 2.290 1.00 95.94 142 GLU A C 1
ATOM 1022 O O . GLU A 1 142 ? 9.943 -3.753 3.480 1.00 95.94 142 GLU A O 1
ATOM 1027 N N . GLN A 1 143 ? 8.901 -3.552 1.501 1.00 93.69 143 GLN A N 1
ATOM 1028 C CA . GLN A 1 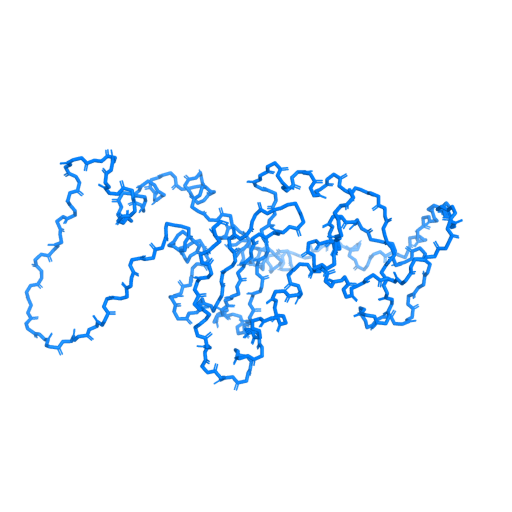143 ? 7.929 -2.560 1.948 1.00 93.69 143 GLN A CA 1
ATOM 1029 C C . GLN A 1 143 ? 6.865 -3.180 2.862 1.00 93.69 143 GLN A C 1
ATOM 1031 O O . GLN A 1 143 ? 6.268 -4.204 2.510 1.00 93.69 143 GLN A O 1
ATOM 1036 N N . PRO A 1 144 ? 6.517 -2.505 3.973 1.00 95.88 144 PRO A N 1
ATOM 1037 C CA . PRO A 1 144 ? 5.305 -2.815 4.708 1.00 95.88 144 PRO A CA 1
ATOM 1038 C C . PRO A 1 144 ? 4.077 -2.681 3.812 1.00 95.88 144 PRO A C 1
ATOM 1040 O O . PRO A 1 144 ? 3.953 -1.742 3.019 1.00 95.88 144 PRO A O 1
ATOM 1043 N N . TYR A 1 145 ? 3.134 -3.599 3.975 1.00 97.38 145 TYR A N 1
ATOM 1044 C CA . TYR A 1 145 ? 1.872 -3.567 3.252 1.00 97.38 145 TYR A CA 1
ATOM 1045 C C . TYR A 1 145 ? 0.783 -4.297 4.036 1.00 97.38 145 TYR A C 1
ATOM 1047 O O . TYR A 1 145 ? 1.055 -5.062 4.966 1.00 97.38 145 TYR A O 1
ATOM 1055 N N . PHE A 1 146 ? -0.472 -4.069 3.669 1.00 97.19 146 PHE A N 1
ATOM 1056 C CA . PHE A 1 146 ? -1.592 -4.804 4.244 1.00 97.19 146 PHE A CA 1
ATOM 1057 C C . PHE A 1 146 ? -2.656 -5.132 3.206 1.00 97.19 146 PHE A C 1
ATOM 1059 O O . PHE A 1 146 ? -2.742 -4.496 2.154 1.00 97.19 146 PHE A O 1
ATOM 1066 N N . ILE A 1 147 ? -3.473 -6.133 3.529 1.00 97.31 147 ILE A N 1
ATOM 1067 C CA . ILE A 1 147 ? -4.581 -6.602 2.700 1.00 97.31 147 ILE A CA 1
ATOM 1068 C C . ILE A 1 147 ? -5.860 -6.518 3.515 1.00 97.31 147 ILE A C 1
ATOM 1070 O O . ILE A 1 147 ? -5.941 -7.070 4.617 1.00 97.31 147 ILE A O 1
ATOM 1074 N N . ALA A 1 148 ? -6.863 -5.846 2.967 1.00 96.56 148 ALA A N 1
ATOM 1075 C CA . ALA A 1 148 ? -8.127 -5.639 3.651 1.00 96.56 148 ALA A CA 1
ATOM 1076 C C . ALA A 1 148 ? -9.309 -5.543 2.682 1.00 96.56 148 ALA A C 1
ATOM 1078 O O . ALA A 1 148 ? -9.149 -5.294 1.485 1.00 96.56 148 ALA A O 1
ATOM 1079 N N . ARG A 1 149 ? -10.512 -5.745 3.215 1.00 95.69 149 ARG A N 1
ATOM 1080 C CA . ARG A 1 149 ? -11.769 -5.596 2.489 1.00 95.69 149 ARG A CA 1
ATOM 1081 C C . ARG A 1 149 ? -12.243 -4.154 2.520 1.00 95.69 149 ARG A C 1
ATOM 1083 O O . ARG A 1 149 ? -12.480 -3.586 3.582 1.00 95.69 149 ARG A O 1
ATOM 1090 N N . ASP A 1 150 ? -12.507 -3.609 1.344 1.00 96.88 150 ASP A N 1
ATOM 1091 C CA . ASP A 1 150 ? -13.291 -2.397 1.192 1.00 96.88 150 ASP A CA 1
ATOM 1092 C C . ASP A 1 150 ? -14.754 -2.750 0.931 1.00 96.88 150 ASP A C 1
ATOM 1094 O O . ASP A 1 150 ? -15.178 -3.007 -0.200 1.00 96.88 150 ASP A O 1
ATOM 1098 N N . THR A 1 151 ? -15.548 -2.760 1.997 1.00 94.44 151 THR A N 1
ATOM 1099 C CA . THR A 1 151 ? -16.980 -3.056 1.908 1.00 94.44 151 THR A CA 1
ATOM 1100 C C . THR A 1 151 ? -17.741 -1.998 1.104 1.00 94.44 151 THR A C 1
ATOM 1102 O O . THR A 1 151 ? -18.700 -2.348 0.417 1.00 94.44 151 THR A O 1
ATOM 1105 N N . ALA A 1 152 ? -17.301 -0.733 1.117 1.00 94.25 152 ALA A N 1
ATOM 1106 C CA . ALA A 1 152 ? -17.980 0.350 0.406 1.00 94.25 152 ALA A CA 1
ATOM 1107 C C . ALA A 1 152 ? -17.832 0.217 -1.117 1.00 94.25 152 ALA A C 1
ATOM 1109 O O . ALA A 1 152 ? -18.805 0.411 -1.842 1.00 94.25 152 ALA A O 1
ATOM 1110 N N . ARG A 1 153 ? -16.643 -0.173 -1.600 1.00 95.38 153 ARG A N 1
ATOM 1111 C CA . ARG A 1 153 ? -16.381 -0.390 -3.038 1.00 95.38 153 ARG A CA 1
ATOM 1112 C C . ARG A 1 153 ? -16.452 -1.849 -3.483 1.00 95.38 153 ARG A C 1
ATOM 1114 O O . ARG A 1 153 ? -16.231 -2.137 -4.653 1.00 95.38 153 ARG A O 1
ATOM 1121 N N . ARG A 1 154 ? -16.787 -2.771 -2.573 1.00 94.81 154 ARG A N 1
ATOM 1122 C CA . ARG A 1 154 ? -16.810 -4.226 -2.817 1.00 94.81 154 ARG A CA 1
ATOM 1123 C C . ARG A 1 154 ? -15.480 -4.736 -3.390 1.00 94.81 154 ARG A C 1
ATOM 1125 O O . ARG A 1 154 ? -15.476 -5.588 -4.275 1.00 94.81 154 ARG A O 1
ATOM 1132 N N . ALA A 1 155 ? -14.370 -4.220 -2.868 1.00 94.44 155 ALA A N 1
ATOM 1133 C CA . ALA A 1 155 ? -13.023 -4.493 -3.358 1.00 94.44 155 ALA A CA 1
ATOM 1134 C C . ALA A 1 155 ? -12.138 -5.132 -2.279 1.00 94.44 155 ALA A C 1
ATOM 1136 O O . ALA A 1 155 ? -12.409 -5.025 -1.081 1.00 94.44 155 ALA A O 1
ATOM 1137 N N . ILE A 1 156 ? -11.064 -5.789 -2.715 1.00 95.56 156 ILE A N 1
ATOM 1138 C CA . ILE A 1 156 ? -9.936 -6.173 -1.862 1.00 95.56 156 ILE A CA 1
ATOM 1139 C C . ILE A 1 156 ? -8.809 -5.188 -2.151 1.00 95.56 156 ILE A C 1
ATOM 1141 O O . ILE A 1 156 ? -8.425 -5.018 -3.306 1.00 95.56 156 ILE A O 1
ATOM 1145 N N . VAL A 1 157 ? -8.301 -4.532 -1.114 1.00 96.94 157 VAL A N 1
ATOM 1146 C CA . VAL A 1 157 ? -7.249 -3.521 -1.223 1.00 96.94 157 VAL A CA 1
ATOM 1147 C C . VAL A 1 157 ? -5.941 -4.126 -0.741 1.00 96.94 157 VAL A C 1
ATOM 1149 O O . VAL A 1 157 ? -5.859 -4.582 0.399 1.00 96.94 157 VAL A O 1
ATOM 1152 N N . VAL A 1 158 ? -4.922 -4.096 -1.599 1.00 97.06 158 VAL A N 1
ATOM 1153 C CA . VAL A 1 158 ? -3.521 -4.301 -1.220 1.00 97.06 158 VAL A CA 1
ATOM 1154 C C . VAL A 1 158 ? -2.893 -2.918 -1.116 1.00 97.06 158 VAL A C 1
ATOM 1156 O O . VAL A 1 158 ? -2.704 -2.245 -2.126 1.00 97.06 158 VAL A O 1
ATOM 1159 N N . SER A 1 159 ? -2.626 -2.463 0.104 1.00 97.69 159 SER A N 1
ATOM 1160 C CA . SER A 1 159 ? -2.060 -1.136 0.344 1.00 97.69 159 SER A CA 1
ATOM 1161 C C . SER A 1 159 ? -0.594 -1.261 0.715 1.00 97.69 159 SER A C 1
ATOM 1163 O O . SER A 1 159 ? -0.269 -1.794 1.775 1.00 97.69 159 SER A O 1
ATOM 1165 N N . VAL A 1 160 ? 0.273 -0.734 -0.144 1.00 97.19 160 VAL A N 1
ATOM 1166 C CA . VAL A 1 160 ? 1.730 -0.738 0.024 1.00 97.19 160 VAL A CA 1
ATOM 1167 C C . VAL A 1 160 ? 2.179 0.613 0.565 1.00 97.19 160 VAL A C 1
ATOM 1169 O O . VAL A 1 160 ? 1.743 1.654 0.069 1.00 97.19 160 VAL A O 1
ATOM 1172 N N . ARG A 1 161 ? 3.032 0.608 1.591 1.00 95.75 161 ARG A N 1
ATOM 1173 C CA . ARG A 1 161 ? 3.581 1.838 2.164 1.00 95.75 161 ARG A CA 1
ATOM 1174 C C . ARG A 1 161 ? 4.566 2.489 1.199 1.00 95.75 161 ARG A C 1
ATOM 1176 O O . ARG A 1 161 ? 5.425 1.813 0.642 1.00 95.75 161 ARG A O 1
ATOM 1183 N N . GLY A 1 162 ? 4.477 3.811 1.062 1.00 94.00 162 GLY A N 1
ATOM 1184 C CA . GLY A 1 162 ? 5.547 4.616 0.471 1.00 94.00 162 GLY A CA 1
ATOM 1185 C C . GLY A 1 162 ? 6.687 4.891 1.460 1.00 94.00 162 GLY A C 1
ATOM 1186 O O . GLY A 1 162 ? 6.852 4.210 2.475 1.00 94.00 162 GLY A O 1
ATOM 1187 N N . THR A 1 163 ? 7.471 5.929 1.186 1.00 95.25 163 THR A N 1
ATOM 1188 C CA . THR A 1 163 ? 8.711 6.232 1.915 1.00 95.25 163 THR A CA 1
ATOM 1189 C C . THR A 1 163 ? 8.452 6.717 3.349 1.00 95.25 163 THR A C 1
ATOM 1191 O O . THR A 1 163 ? 7.865 7.779 3.557 1.00 95.25 163 THR A O 1
ATOM 1194 N N . MET A 1 164 ? 8.909 5.961 4.357 1.00 92.88 164 MET A N 1
ATOM 1195 C CA . MET A 1 164 ? 8.880 6.337 5.782 1.00 92.88 164 MET A CA 1
ATOM 1196 C C . MET A 1 164 ? 10.058 5.746 6.585 1.00 92.88 164 MET A C 1
ATOM 1198 O O . MET A 1 164 ? 9.935 5.435 7.772 1.00 92.88 164 MET A O 1
ATOM 1202 N N . SER A 1 165 ? 11.213 5.549 5.953 1.00 93.62 165 SER A N 1
ATOM 1203 C CA . SER A 1 165 ? 12.429 5.052 6.600 1.00 93.62 165 SER A CA 1
ATOM 1204 C C . SER A 1 165 ? 13.665 5.284 5.730 1.00 93.62 165 SER A C 1
ATOM 1206 O O . SER A 1 165 ? 13.563 5.604 4.548 1.00 93.62 165 SER A O 1
ATOM 1208 N N . VAL A 1 166 ? 14.852 5.080 6.308 1.00 96.12 166 VAL A N 1
ATOM 1209 C CA . VAL A 1 166 ? 16.112 5.112 5.549 1.00 96.12 166 VAL A CA 1
ATOM 1210 C C . VAL A 1 166 ? 16.158 3.976 4.523 1.00 96.12 166 VAL A C 1
ATOM 1212 O O . VAL A 1 166 ? 16.650 4.175 3.417 1.00 96.12 166 VAL A O 1
ATOM 1215 N N . GLN A 1 167 ? 15.619 2.805 4.861 1.00 97.00 167 GLN A N 1
ATOM 1216 C CA . GLN A 1 167 ? 15.545 1.645 3.974 1.00 97.00 167 GLN A CA 1
ATOM 1217 C C . GLN A 1 167 ? 14.696 1.936 2.734 1.00 97.00 167 GLN A C 1
ATOM 1219 O O . GLN A 1 167 ? 15.092 1.562 1.629 1.00 97.00 167 GLN A O 1
ATOM 1224 N N . ASP A 1 168 ? 13.590 2.668 2.894 1.00 95.69 168 ASP A N 1
ATOM 1225 C CA . ASP A 1 168 ? 12.799 3.133 1.752 1.00 95.69 168 ASP A CA 1
ATOM 1226 C C . ASP A 1 168 ? 13.611 4.098 0.889 1.00 95.69 168 ASP A C 1
ATOM 1228 O O . ASP A 1 168 ? 13.712 3.885 -0.309 1.00 95.69 168 ASP A O 1
ATOM 1232 N N . CYS A 1 169 ? 14.289 5.086 1.486 1.00 97.44 169 CYS A N 1
ATOM 1233 C CA . CYS A 1 169 ? 15.127 6.019 0.726 1.00 97.44 169 CYS A CA 1
ATOM 1234 C C . CYS A 1 169 ? 16.243 5.305 -0.058 1.00 97.44 169 CYS A C 1
ATOM 1236 O O . CYS A 1 169 ? 16.571 5.703 -1.176 1.00 97.44 169 CYS A O 1
ATOM 1238 N N . ILE A 1 170 ? 16.840 4.252 0.512 1.00 97.38 170 ILE A N 1
ATOM 1239 C CA . ILE A 1 170 ? 17.811 3.403 -0.196 1.00 97.38 170 ILE A CA 1
ATOM 1240 C C . ILE A 1 170 ? 17.127 2.695 -1.367 1.00 97.38 170 ILE A C 1
ATOM 1242 O O . ILE A 1 170 ? 17.688 2.645 -2.459 1.00 97.38 170 ILE A O 1
ATOM 1246 N N . THR A 1 171 ? 15.913 2.191 -1.156 1.00 96.06 171 THR A N 1
ATOM 1247 C CA . THR A 1 171 ? 15.118 1.524 -2.190 1.00 96.06 171 THR A CA 1
ATOM 1248 C C . THR A 1 171 ? 14.765 2.465 -3.336 1.00 96.06 171 THR A C 1
ATOM 1250 O O . THR A 1 171 ? 14.985 2.119 -4.494 1.00 96.06 171 THR A O 1
ATOM 1253 N N . ASP A 1 172 ? 14.329 3.681 -3.019 1.00 96.38 172 ASP A N 1
ATOM 1254 C CA . ASP A 1 172 ? 14.037 4.754 -3.974 1.00 96.38 172 ASP A CA 1
ATOM 1255 C C . ASP A 1 172 ? 15.299 5.202 -4.732 1.00 96.38 172 ASP A C 1
ATOM 1257 O O . ASP A 1 172 ? 15.230 5.659 -5.868 1.00 96.38 172 ASP A O 1
ATOM 1261 N N . SER A 1 173 ? 16.478 5.031 -4.125 1.00 97.12 173 SER A N 1
ATOM 1262 C CA . SER A 1 173 ? 17.771 5.342 -4.744 1.00 97.12 173 SER A CA 1
ATOM 1263 C C . SER A 1 173 ? 18.300 4.226 -5.656 1.00 97.12 173 SER A C 1
ATOM 1265 O O . SER A 1 173 ? 19.334 4.412 -6.302 1.00 97.12 173 SER A O 1
ATOM 1267 N N . MET A 1 174 ? 17.625 3.074 -5.755 1.00 94.56 174 MET A N 1
ATOM 1268 C CA . MET A 1 174 ? 17.968 2.000 -6.699 1.00 94.56 174 MET A CA 1
ATOM 1269 C C . MET A 1 174 ? 17.513 2.348 -8.130 1.00 94.56 174 MET A C 1
ATOM 1271 O O . MET A 1 174 ? 16.758 1.610 -8.759 1.00 94.56 174 MET A O 1
ATOM 1275 N N . TYR A 1 175 ? 18.007 3.477 -8.651 1.00 88.75 175 TYR A N 1
ATOM 1276 C CA . TYR A 1 175 ? 17.553 4.100 -9.900 1.00 88.75 175 TYR A CA 1
ATOM 1277 C C . TYR A 1 175 ? 17.977 3.366 -11.174 1.00 88.75 175 TYR A C 1
ATOM 1279 O O . TYR A 1 175 ? 17.478 3.678 -12.256 1.00 88.75 175 TYR A O 1
ATOM 1287 N N . LYS A 1 176 ? 18.936 2.434 -11.082 1.00 91.75 176 LYS A N 1
ATOM 1288 C CA . LYS A 1 176 ? 19.409 1.693 -12.256 1.00 91.75 176 LYS A CA 1
ATOM 1289 C C . LYS A 1 176 ? 18.241 0.902 -12.848 1.00 91.75 176 LYS A C 1
ATOM 1291 O O . LYS A 1 176 ? 17.547 0.218 -12.095 1.00 91.75 176 LYS A O 1
ATOM 1296 N N . PRO A 1 177 ? 18.012 0.984 -14.165 1.00 92.62 177 PRO A N 1
ATOM 1297 C CA . PRO A 1 177 ? 16.913 0.259 -14.762 1.00 92.62 177 PRO A CA 1
ATOM 1298 C C . PRO A 1 177 ? 17.230 -1.240 -14.816 1.00 92.62 177 PRO A C 1
ATOM 1300 O O . PRO A 1 177 ? 18.380 -1.639 -15.006 1.00 92.62 177 PRO A O 1
ATOM 1303 N N . VAL A 1 178 ? 16.194 -2.056 -14.659 1.00 94.12 178 VAL A N 1
ATOM 1304 C CA . VAL A 1 178 ? 16.223 -3.516 -14.817 1.00 94.12 178 VAL A CA 1
ATOM 1305 C C . VAL A 1 178 ? 15.178 -3.936 -15.836 1.00 94.12 178 VAL A C 1
ATOM 1307 O O . VAL A 1 178 ? 14.174 -3.246 -16.016 1.00 94.12 178 VAL A O 1
ATOM 1310 N N . LEU A 1 179 ? 15.410 -5.064 -16.501 1.00 94.25 179 LEU A N 1
ATOM 1311 C CA . LEU A 1 179 ? 14.509 -5.576 -17.523 1.00 94.25 179 LEU A CA 1
ATOM 1312 C C . LEU A 1 179 ? 13.466 -6.515 -16.906 1.00 94.25 179 LEU A C 1
ATOM 1314 O O . LEU A 1 179 ? 13.808 -7.531 -16.293 1.00 94.25 179 LEU A O 1
ATOM 1318 N N . LEU A 1 180 ? 12.192 -6.179 -17.084 1.00 94.50 180 LEU A N 1
ATOM 1319 C CA . LEU A 1 180 ? 11.078 -7.059 -16.749 1.00 94.50 180 LEU A CA 1
ATOM 1320 C C . LEU A 1 180 ? 10.951 -8.189 -17.774 1.00 94.50 180 LEU A C 1
ATOM 1322 O O . LEU A 1 180 ? 11.155 -7.994 -18.971 1.00 94.50 180 LEU A O 1
ATOM 1326 N N . SER A 1 181 ? 10.543 -9.365 -17.309 1.00 93.75 181 SER A N 1
ATOM 1327 C CA . SER A 1 181 ? 10.096 -10.446 -18.182 1.00 93.75 181 SER A CA 1
ATOM 1328 C C . SER A 1 181 ? 8.688 -10.138 -18.696 1.00 93.75 181 SER A C 1
ATOM 1330 O O . SER A 1 181 ? 7.735 -10.101 -17.917 1.00 93.75 181 SER A O 1
ATOM 1332 N N . ALA A 1 182 ? 8.558 -9.934 -20.012 1.00 92.69 182 ALA A N 1
ATOM 1333 C CA . ALA A 1 182 ? 7.279 -9.682 -20.682 1.00 92.69 182 ALA A CA 1
ATOM 1334 C C . ALA A 1 182 ? 6.250 -10.792 -20.408 1.00 92.69 182 ALA A C 1
ATOM 1336 O O . ALA A 1 182 ? 5.070 -10.511 -20.191 1.00 92.69 182 ALA A O 1
ATOM 1337 N N . ASP A 1 183 ? 6.712 -12.042 -20.360 1.00 92.38 183 ASP A N 1
ATOM 1338 C CA . ASP A 1 183 ? 5.876 -13.200 -20.049 1.00 92.38 183 ASP A CA 1
ATOM 1339 C C . ASP A 1 183 ? 5.422 -13.187 -18.584 1.00 92.38 183 ASP A C 1
ATOM 1341 O O . ASP A 1 183 ? 4.248 -13.430 -18.304 1.00 92.38 183 ASP A O 1
ATOM 1345 N N . ALA A 1 184 ? 6.317 -12.846 -17.648 1.00 90.38 184 ALA A N 1
ATOM 1346 C CA . ALA A 1 184 ? 5.998 -12.824 -16.218 1.00 90.38 184 ALA A CA 1
ATOM 1347 C C . ALA A 1 184 ? 4.945 -11.765 -15.860 1.00 90.38 184 ALA A C 1
ATOM 1349 O O . ALA A 1 184 ? 4.106 -12.000 -14.993 1.00 90.38 184 ALA A O 1
ATOM 1350 N N . ILE A 1 185 ? 4.959 -10.616 -16.543 1.00 92.31 185 ILE A N 1
ATOM 1351 C CA . ILE A 1 185 ? 3.954 -9.556 -16.359 1.00 92.31 185 ILE A CA 1
ATOM 1352 C C . ILE A 1 185 ? 2.703 -9.749 -17.234 1.00 92.31 185 ILE A C 1
ATOM 1354 O O . ILE A 1 185 ? 1.806 -8.909 -17.207 1.00 92.31 185 ILE A O 1
ATOM 1358 N N . GLY A 1 186 ? 2.625 -10.826 -18.026 1.00 91.75 186 GLY A N 1
ATOM 1359 C CA . GLY A 1 186 ? 1.487 -11.101 -18.908 1.00 91.75 186 GLY A CA 1
ATOM 1360 C C . GLY A 1 186 ? 1.347 -10.120 -20.079 1.00 91.75 186 GLY A C 1
ATOM 1361 O O . GLY A 1 186 ? 0.249 -9.939 -20.605 1.00 91.75 186 GLY A O 1
ATOM 1362 N N . MET A 1 187 ? 2.442 -9.480 -20.498 1.00 93.12 187 MET A N 1
ATOM 1363 C CA . MET A 1 187 ? 2.475 -8.496 -21.584 1.00 93.12 187 MET A CA 1
ATOM 1364 C C . MET A 1 187 ? 3.496 -8.884 -22.671 1.00 93.12 187 MET A C 1
ATOM 1366 O O . MET A 1 187 ? 4.430 -8.126 -22.930 1.00 93.12 187 MET A O 1
ATOM 1370 N N . PRO A 1 188 ? 3.309 -10.019 -23.380 1.00 92.06 188 PRO A N 1
ATOM 1371 C CA . PRO A 1 188 ? 4.281 -10.544 -24.355 1.00 92.06 188 PRO A CA 1
ATOM 1372 C C . PRO A 1 188 ? 4.487 -9.647 -25.589 1.00 92.06 188 PRO A C 1
ATOM 1374 O O . PRO A 1 188 ? 5.377 -9.885 -26.397 1.00 92.06 188 PRO A O 1
ATOM 1377 N N . HIS A 1 189 ? 3.645 -8.625 -25.764 1.00 92.06 189 HIS A N 1
ATOM 1378 C CA . HIS A 1 189 ? 3.752 -7.647 -26.846 1.00 92.06 189 HIS A CA 1
ATOM 1379 C C . HIS A 1 189 ? 4.762 -6.525 -26.551 1.00 92.06 189 HIS A C 1
ATOM 1381 O O . HIS A 1 189 ? 5.104 -5.773 -27.461 1.00 92.06 189 HIS A O 1
ATOM 1387 N N . LEU A 1 190 ? 5.217 -6.385 -25.300 1.00 91.69 190 LEU A N 1
ATOM 1388 C CA . LEU A 1 190 ? 6.228 -5.402 -24.913 1.00 91.69 190 LEU A CA 1
ATOM 1389 C C . LEU A 1 190 ? 7.634 -5.955 -25.148 1.00 91.69 190 LEU A C 1
ATOM 1391 O O . LEU A 1 190 ? 7.894 -7.136 -24.932 1.00 91.69 190 LEU A O 1
ATOM 1395 N N . SER A 1 191 ? 8.563 -5.093 -25.565 1.00 91.38 191 SER A N 1
ATOM 1396 C CA . SER A 1 191 ? 9.964 -5.482 -25.766 1.00 91.38 191 SER A CA 1
ATOM 1397 C C . SER A 1 191 ? 10.938 -4.321 -25.549 1.00 91.38 191 SER A C 1
ATOM 1399 O O . SER A 1 191 ? 10.560 -3.146 -25.552 1.00 91.38 191 SER A O 1
ATOM 1401 N N . GLY A 1 192 ? 12.217 -4.656 -25.351 1.00 89.69 192 GLY A N 1
ATOM 1402 C CA . GLY A 1 192 ? 13.315 -3.691 -25.283 1.00 89.69 192 GLY A CA 1
ATOM 1403 C C . GLY A 1 192 ? 13.105 -2.598 -24.230 1.00 89.69 192 GLY A C 1
ATOM 1404 O O . GLY A 1 192 ? 12.905 -2.875 -23.047 1.00 89.69 192 GLY A O 1
ATOM 1405 N N . ALA A 1 193 ? 13.143 -1.335 -24.664 1.00 89.69 193 ALA A N 1
ATOM 1406 C CA . ALA A 1 193 ? 13.009 -0.167 -23.790 1.00 89.69 193 ALA A CA 1
ATOM 1407 C C . ALA A 1 193 ? 11.696 -0.151 -22.980 1.00 89.69 193 ALA A C 1
ATOM 1409 O O . ALA A 1 193 ? 11.686 0.345 -21.858 1.00 89.69 193 ALA A O 1
ATOM 1410 N N . GLN A 1 194 ? 10.614 -0.745 -23.498 1.00 90.62 194 GLN A N 1
ATOM 1411 C CA . GLN A 1 194 ? 9.301 -0.771 -22.835 1.00 90.62 194 GLN A CA 1
ATOM 1412 C C . GLN A 1 194 ? 9.269 -1.642 -21.570 1.00 90.62 194 GLN A C 1
ATOM 1414 O O . GLN A 1 194 ? 8.348 -1.520 -20.769 1.00 90.62 194 GLN A O 1
ATOM 1419 N N . LEU A 1 195 ? 10.254 -2.527 -21.399 1.00 93.62 195 LEU A N 1
ATOM 1420 C CA . LEU A 1 195 ? 10.365 -3.432 -20.254 1.00 93.62 195 LEU A CA 1
ATOM 1421 C C . LEU A 1 195 ? 11.324 -2.915 -19.175 1.00 93.62 195 LEU A C 1
ATOM 1423 O O . LEU A 1 195 ? 11.516 -3.588 -18.163 1.00 93.62 195 LEU A O 1
ATOM 1427 N N . HIS A 1 196 ? 11.949 -1.750 -19.373 1.00 93.81 196 HIS A N 1
ATOM 1428 C CA . HIS A 1 196 ? 12.842 -1.180 -18.370 1.00 93.81 196 HIS A CA 1
ATOM 1429 C C . HIS A 1 196 ? 12.029 -0.604 -17.209 1.00 93.81 196 HIS A C 1
ATOM 1431 O O . HIS A 1 196 ? 11.168 0.254 -17.393 1.00 93.81 196 HIS A O 1
ATOM 1437 N N . CYS A 1 197 ? 12.330 -1.059 -15.999 1.00 93.31 197 CYS A N 1
ATOM 1438 C CA . CYS A 1 197 ? 11.678 -0.627 -14.772 1.00 93.31 197 CYS A CA 1
ATOM 1439 C C . CYS A 1 197 ? 12.717 -0.193 -13.731 1.00 93.31 197 CYS A C 1
ATOM 1441 O O . CYS A 1 197 ? 13.879 -0.594 -13.782 1.00 93.31 197 CYS A O 1
ATOM 1443 N N . HIS A 1 198 ? 12.301 0.632 -12.773 1.00 95.19 198 HIS A N 1
ATOM 1444 C CA . HIS A 1 198 ? 13.131 1.047 -11.646 1.00 95.19 198 HIS A CA 1
ATOM 1445 C C . HIS A 1 198 ? 13.481 -0.160 -10.761 1.00 95.19 198 HIS A C 1
ATOM 1447 O O . HIS A 1 198 ? 12.570 -0.804 -10.233 1.00 95.19 198 HIS A O 1
ATOM 1453 N N . ALA A 1 199 ? 14.773 -0.452 -10.544 1.00 95.12 199 ALA A N 1
ATOM 1454 C CA . ALA A 1 199 ? 15.188 -1.637 -9.784 1.00 95.12 199 ALA A CA 1
ATOM 1455 C C . ALA A 1 199 ? 14.541 -1.702 -8.398 1.00 95.12 199 ALA A C 1
ATOM 1457 O O . ALA A 1 199 ? 14.037 -2.751 -8.010 1.00 95.12 199 ALA A O 1
ATOM 1458 N N . GLY A 1 200 ? 14.464 -0.578 -7.681 1.00 95.81 200 GLY A N 1
ATOM 1459 C CA . GLY A 1 200 ? 13.824 -0.548 -6.364 1.00 95.81 200 GLY A CA 1
ATOM 1460 C C . GLY A 1 200 ? 12.337 -0.910 -6.380 1.00 95.81 200 GLY A C 1
ATOM 1461 O O . GLY A 1 200 ? 11.866 -1.569 -5.457 1.00 95.81 200 GLY A O 1
ATOM 1462 N N . VAL A 1 201 ? 11.612 -0.549 -7.447 1.00 95.12 201 VAL A N 1
ATOM 1463 C CA . VAL A 1 201 ? 10.179 -0.866 -7.584 1.00 95.12 201 VAL A CA 1
ATOM 1464 C C . VAL A 1 201 ? 10.000 -2.349 -7.893 1.00 95.12 201 VAL A C 1
ATOM 1466 O O . VAL A 1 201 ? 9.128 -2.998 -7.317 1.00 95.12 201 VAL A O 1
ATOM 1469 N N . VAL A 1 202 ? 10.844 -2.916 -8.757 1.00 95.56 202 VAL A N 1
ATOM 1470 C CA . VAL A 1 202 ? 10.785 -4.350 -9.073 1.00 95.56 202 VAL A CA 1
ATOM 1471 C C . VAL A 1 202 ? 11.157 -5.198 -7.861 1.00 95.56 202 VAL A C 1
ATOM 1473 O O . VAL A 1 202 ? 10.465 -6.171 -7.576 1.00 95.56 202 VAL A O 1
ATOM 1476 N N . THR A 1 203 ? 12.187 -4.811 -7.105 1.00 95.50 203 THR A N 1
ATOM 1477 C CA . THR A 1 203 ? 12.574 -5.492 -5.859 1.00 95.50 203 THR A CA 1
ATOM 1478 C C . THR A 1 203 ? 11.424 -5.495 -4.851 1.00 95.50 203 THR A C 1
ATOM 1480 O O . THR A 1 203 ? 11.036 -6.564 -4.383 1.00 95.50 203 THR A O 1
ATOM 1483 N N . ALA A 1 204 ? 10.821 -4.328 -4.603 1.00 96.06 204 ALA A N 1
ATOM 1484 C CA . ALA A 1 204 ? 9.640 -4.174 -3.752 1.00 96.06 204 ALA A CA 1
ATOM 1485 C C . ALA A 1 204 ? 8.486 -5.094 -4.163 1.00 96.06 204 ALA A C 1
ATOM 1487 O O . ALA A 1 204 ? 7.888 -5.803 -3.353 1.00 96.06 204 ALA A O 1
ATOM 1488 N N . THR A 1 205 ? 8.188 -5.095 -5.461 1.00 95.69 205 THR A N 1
ATOM 1489 C CA . THR A 1 205 ? 7.083 -5.868 -6.026 1.00 95.69 205 THR A CA 1
ATOM 1490 C C . THR A 1 205 ? 7.356 -7.368 -5.920 1.00 95.69 205 THR A C 1
ATOM 1492 O O . THR A 1 205 ? 6.470 -8.113 -5.515 1.00 95.69 205 THR A O 1
ATOM 1495 N N . ASN A 1 206 ? 8.583 -7.820 -6.205 1.00 95.19 206 ASN A N 1
ATOM 1496 C CA . ASN A 1 206 ? 8.988 -9.221 -6.053 1.00 95.19 206 ASN A CA 1
ATOM 1497 C C . ASN A 1 206 ? 8.881 -9.702 -4.602 1.00 95.19 206 ASN A C 1
ATOM 1499 O O . ASN A 1 206 ? 8.430 -10.826 -4.373 1.00 95.19 206 ASN A O 1
ATOM 1503 N N . PHE A 1 207 ? 9.259 -8.863 -3.631 1.00 95.88 207 PHE A N 1
ATOM 1504 C CA . PHE A 1 207 ? 9.087 -9.168 -2.212 1.00 95.88 207 PHE A CA 1
ATOM 1505 C C . PHE A 1 207 ? 7.609 -9.398 -1.874 1.00 95.88 207 PHE A C 1
ATOM 1507 O O . PHE A 1 207 ? 7.258 -10.448 -1.336 1.00 95.88 207 PHE A O 1
ATOM 1514 N N . ILE A 1 208 ? 6.735 -8.458 -2.252 1.00 95.44 208 ILE A N 1
ATOM 1515 C CA . ILE A 1 208 ? 5.294 -8.555 -1.980 1.00 95.44 208 ILE A CA 1
ATOM 1516 C C . ILE A 1 208 ? 4.690 -9.772 -2.689 1.00 95.44 208 ILE A C 1
ATOM 1518 O O . ILE A 1 208 ? 3.960 -10.529 -2.060 1.00 95.44 208 ILE A O 1
ATOM 1522 N N . LEU A 1 209 ? 5.015 -10.011 -3.963 1.00 94.19 209 LEU A N 1
ATOM 1523 C CA . LEU A 1 209 ? 4.532 -11.178 -4.710 1.00 94.19 209 LEU A CA 1
ATOM 1524 C C . LEU A 1 209 ? 4.956 -12.496 -4.052 1.00 94.19 209 LEU A C 1
ATOM 1526 O O . LEU A 1 209 ? 4.114 -13.361 -3.819 1.00 94.19 209 LEU A O 1
ATOM 1530 N N . SER A 1 210 ? 6.231 -12.622 -3.678 1.00 93.44 210 SER A N 1
ATOM 1531 C CA . SER A 1 210 ? 6.742 -13.816 -2.993 1.00 93.44 210 SER A CA 1
ATOM 1532 C C . SER A 1 210 ? 6.043 -14.041 -1.650 1.00 93.44 210 SER A C 1
ATOM 1534 O O . SER A 1 210 ? 5.744 -15.174 -1.268 1.00 93.44 210 SER A O 1
ATOM 1536 N N . ASP A 1 211 ? 5.756 -12.960 -0.927 1.00 93.75 211 ASP A N 1
ATOM 1537 C CA . ASP A 1 211 ? 5.071 -13.015 0.357 1.00 93.75 211 ASP A CA 1
ATOM 1538 C C . ASP A 1 211 ? 3.580 -13.378 0.223 1.00 93.75 211 ASP A C 1
ATOM 1540 O O . ASP A 1 211 ? 3.058 -14.177 1.010 1.00 93.75 211 ASP A O 1
ATOM 1544 N N . LEU A 1 212 ? 2.914 -12.863 -0.814 1.00 92.38 212 LEU A N 1
ATOM 1545 C CA . LEU A 1 212 ? 1.544 -13.218 -1.185 1.00 92.38 212 LEU A CA 1
ATOM 1546 C C . LEU A 1 212 ? 1.427 -14.697 -1.566 1.00 92.38 212 LEU A C 1
ATOM 1548 O O . LEU A 1 212 ? 0.518 -15.375 -1.078 1.00 92.38 212 LEU A O 1
ATOM 1552 N N . ASP A 1 213 ? 2.349 -15.205 -2.385 1.00 91.06 213 ASP A N 1
ATOM 1553 C CA . ASP A 1 213 ? 2.385 -16.610 -2.803 1.00 91.06 213 ASP A CA 1
ATOM 1554 C C . ASP A 1 213 ? 2.644 -17.541 -1.619 1.00 91.06 213 ASP A C 1
ATOM 1556 O O . ASP A 1 213 ? 1.972 -18.567 -1.463 1.00 91.06 213 ASP A O 1
ATOM 1560 N N . ARG A 1 214 ? 3.566 -17.154 -0.731 1.00 91.06 214 ARG A N 1
ATOM 1561 C CA . ARG A 1 214 ? 3.889 -17.907 0.484 1.00 91.06 214 ARG A CA 1
ATOM 1562 C C . ARG A 1 214 ? 2.682 -18.052 1.406 1.00 91.06 214 ARG A C 1
ATOM 1564 O O . ARG A 1 214 ? 2.413 -19.147 1.901 1.00 91.06 214 ARG A O 1
ATOM 1571 N N . HIS A 1 215 ? 1.962 -16.962 1.658 1.00 89.50 215 HIS A N 1
ATOM 1572 C CA . HIS A 1 215 ? 0.855 -16.957 2.616 1.00 89.50 215 HIS A CA 1
ATOM 1573 C C . HIS A 1 215 ? -0.493 -17.337 1.998 1.00 89.50 215 HIS A C 1
ATOM 1575 O O . HIS A 1 215 ? -1.415 -17.722 2.719 1.00 89.50 215 HIS A O 1
ATOM 1581 N N . ARG A 1 216 ? -0.619 -17.252 0.669 1.00 90.31 216 ARG A N 1
ATOM 1582 C CA . ARG A 1 216 ? -1.850 -17.522 -0.088 1.00 90.31 216 ARG A CA 1
ATOM 1583 C C . ARG A 1 216 ? -3.055 -16.726 0.422 1.00 90.31 216 ARG A C 1
ATOM 1585 O O . ARG A 1 216 ? -4.189 -17.191 0.302 1.00 90.31 216 ARG A O 1
ATOM 1592 N N . VAL A 1 217 ? -2.827 -15.531 0.977 1.00 86.25 217 VAL A N 1
ATOM 1593 C CA . VAL A 1 217 ? -3.887 -14.724 1.609 1.00 86.25 217 VAL A CA 1
ATOM 1594 C C . VAL A 1 217 ? -4.977 -14.388 0.599 1.00 86.25 217 VAL A C 1
ATOM 1596 O O . VAL A 1 217 ? -6.152 -14.598 0.873 1.00 86.25 217 VAL A O 1
ATOM 1599 N N . LEU A 1 218 ? -4.603 -13.926 -0.600 1.00 86.62 218 LEU A N 1
ATOM 1600 C CA . LEU A 1 218 ? -5.580 -13.576 -1.634 1.00 86.62 218 LEU A CA 1
ATOM 1601 C C . LEU A 1 218 ? -6.378 -14.792 -2.109 1.00 86.62 218 LEU A C 1
ATOM 1603 O O . LEU A 1 218 ? -7.586 -14.687 -2.286 1.00 86.62 218 LEU A O 1
ATOM 1607 N N . HIS A 1 219 ? -5.735 -15.953 -2.258 1.00 85.75 219 HIS A N 1
ATOM 1608 C CA . HIS A 1 219 ? -6.423 -17.197 -2.611 1.00 85.75 219 HIS A CA 1
ATOM 1609 C C . HIS A 1 219 ? -7.463 -17.577 -1.550 1.00 85.75 219 HIS A C 1
ATOM 1611 O O . HIS A 1 219 ? -8.593 -17.905 -1.895 1.00 85.75 219 HIS A O 1
ATOM 1617 N N . GLN A 1 220 ? -7.101 -17.488 -0.266 1.00 84.25 220 GLN A N 1
ATOM 1618 C CA . GLN A 1 220 ? -8.015 -17.785 0.839 1.00 84.25 220 GLN A CA 1
ATOM 1619 C C . GLN A 1 220 ? -9.197 -16.806 0.857 1.00 84.25 220 GLN A C 1
ATOM 1621 O O . GLN A 1 220 ? -10.351 -17.227 0.862 1.00 84.25 220 GLN A O 1
ATOM 1626 N N . VAL A 1 221 ? -8.919 -15.503 0.760 1.00 85.12 221 VAL A N 1
ATOM 1627 C CA . VAL A 1 221 ? -9.940 -14.444 0.789 1.00 85.12 221 VAL A CA 1
ATOM 1628 C C . VAL A 1 221 ? -10.891 -14.524 -0.410 1.00 85.12 221 VAL A C 1
ATOM 1630 O O . VAL A 1 221 ? -12.102 -14.398 -0.234 1.00 85.12 221 VAL A O 1
ATOM 1633 N N . LEU A 1 222 ? -10.377 -14.745 -1.625 1.00 85.62 222 LEU A N 1
ATOM 1634 C CA . LEU A 1 222 ? -11.195 -14.790 -2.844 1.00 85.62 222 LEU A CA 1
ATOM 1635 C C . LEU A 1 222 ? -12.043 -16.062 -2.949 1.00 85.62 222 LEU A C 1
ATOM 1637 O O . LEU A 1 222 ? -13.131 -16.014 -3.521 1.00 85.62 222 LEU A O 1
ATOM 1641 N N . LEU A 1 223 ? -11.574 -17.183 -2.396 1.00 83.94 223 LEU A N 1
ATOM 1642 C CA . LEU A 1 223 ? -12.309 -18.452 -2.401 1.00 83.94 223 LEU A CA 1
ATOM 1643 C C . LEU A 1 223 ? -13.172 -18.666 -1.149 1.00 83.94 223 LEU A C 1
ATOM 1645 O O . LEU A 1 223 ? -13.896 -19.657 -1.075 1.00 83.94 223 LEU A O 1
ATOM 1649 N N . GLY A 1 224 ? -13.126 -17.745 -0.181 1.00 72.19 224 GLY A N 1
ATOM 1650 C CA . GLY A 1 224 ? -13.865 -17.859 1.077 1.00 72.19 224 GLY A CA 1
ATOM 1651 C C . GLY A 1 224 ? -13.333 -18.958 2.002 1.00 72.19 224 GLY A C 1
ATOM 1652 O O . GLY A 1 224 ? -14.090 -19.497 2.808 1.00 72.19 224 GLY A O 1
ATOM 1653 N N . GLU A 1 225 ? -12.053 -19.313 1.880 1.00 70.88 225 GLU A N 1
ATOM 1654 C CA . GLU A 1 225 ? -11.384 -20.200 2.829 1.00 70.88 225 GLU A CA 1
ATOM 1655 C C . GLU A 1 225 ? -11.026 -19.406 4.094 1.00 70.88 225 GLU A C 1
ATOM 1657 O O . GLU A 1 225 ? -10.524 -18.284 4.014 1.00 70.88 225 GLU A O 1
ATOM 1662 N N . GLU A 1 226 ? -11.259 -19.986 5.274 1.00 56.78 226 GLU A N 1
ATOM 1663 C CA . GLU A 1 226 ? -10.836 -19.372 6.538 1.00 56.78 226 GLU A CA 1
ATOM 1664 C C . GLU A 1 226 ? -9.308 -19.155 6.543 1.00 56.78 226 GLU A C 1
ATOM 1666 O O . GLU A 1 226 ? -8.565 -20.095 6.216 1.00 56.78 226 GLU A O 1
ATOM 1671 N N . PRO A 1 227 ? -8.812 -17.959 6.931 1.00 53.78 227 PRO A N 1
ATOM 1672 C CA . PRO A 1 227 ? -7.386 -17.683 6.958 1.00 53.78 227 PRO A CA 1
ATOM 1673 C C . PRO A 1 227 ? -6.673 -18.671 7.875 1.00 53.78 227 PRO A C 1
ATOM 1675 O O . PRO A 1 227 ? -6.964 -18.762 9.073 1.00 53.78 227 PRO A O 1
ATOM 1678 N N . ARG A 1 228 ? -5.701 -19.418 7.345 1.00 54.47 228 ARG A N 1
ATOM 1679 C CA . ARG A 1 228 ? -4.837 -20.226 8.213 1.00 54.47 228 ARG A CA 1
ATOM 1680 C C . ARG A 1 228 ? -3.941 -19.240 8.943 1.00 54.47 228 ARG A C 1
ATOM 1682 O O . ARG A 1 228 ? -3.060 -18.666 8.313 1.00 54.47 228 ARG A O 1
ATOM 1689 N N . HIS A 1 229 ? -4.185 -19.014 10.235 1.00 45.28 229 HIS A N 1
ATOM 1690 C CA . HIS A 1 229 ? -3.328 -18.167 11.064 1.00 45.28 229 HIS A CA 1
ATOM 1691 C C . HIS A 1 229 ? -1.869 -18.606 10.894 1.00 45.28 229 HIS A C 1
ATOM 1693 O O . HIS A 1 229 ? -1.457 -19.637 11.430 1.00 45.28 229 HIS A O 1
ATOM 1699 N N . ALA A 1 230 ? -1.101 -17.828 10.129 1.00 43.50 230 ALA A N 1
ATOM 1700 C CA . ALA A 1 230 ? 0.343 -17.917 10.143 1.00 43.50 230 ALA A CA 1
ATOM 1701 C C . ALA A 1 230 ? 0.758 -17.591 11.578 1.00 43.50 230 ALA A C 1
ATOM 1703 O O . ALA A 1 230 ? 0.407 -16.538 12.109 1.00 43.50 230 ALA A O 1
ATOM 1704 N N . GLN A 1 231 ? 1.406 -18.542 12.245 1.00 36.62 231 GLN A N 1
ATOM 1705 C CA . GLN A 1 231 ? 2.050 -18.263 13.518 1.00 36.62 231 GLN A CA 1
ATOM 1706 C C . GLN A 1 231 ? 3.077 -17.169 13.246 1.00 36.62 231 GLN A C 1
ATOM 1708 O O . GLN A 1 231 ? 3.928 -17.354 12.376 1.00 36.62 231 GLN A O 1
ATOM 1713 N N . ASP A 1 232 ? 2.953 -16.035 13.938 1.00 39.03 232 ASP A N 1
ATOM 1714 C CA . ASP A 1 232 ? 3.915 -14.942 13.867 1.00 39.03 232 ASP A CA 1
ATOM 1715 C C . ASP A 1 232 ? 5.322 -15.523 14.039 1.00 39.03 232 ASP A C 1
ATOM 1717 O O . ASP A 1 232 ? 5.690 -16.016 15.110 1.00 39.03 232 ASP A O 1
ATOM 1721 N N . GLY A 1 233 ? 6.093 -15.520 12.953 1.00 34.69 233 GLY A N 1
ATOM 1722 C CA . GLY A 1 233 ? 7.495 -15.886 12.979 1.00 34.69 233 GLY A CA 1
ATOM 1723 C C . GLY A 1 233 ? 8.232 -14.845 13.805 1.00 34.69 233 GLY A C 1
ATOM 1724 O O . GLY A 1 233 ? 8.542 -13.765 13.310 1.00 34.69 233 GLY A O 1
ATOM 1725 N N . GLN A 1 234 ? 8.502 -15.164 15.070 1.00 30.41 234 GLN A N 1
ATOM 1726 C CA . GLN A 1 234 ? 9.550 -14.498 15.829 1.00 30.41 234 GLN A CA 1
ATOM 1727 C C . GLN A 1 234 ? 10.865 -14.711 15.072 1.00 30.41 234 GLN A C 1
ATOM 1729 O O . GLN A 1 234 ? 11.455 -15.788 15.133 1.00 30.41 234 GLN A O 1
ATOM 1734 N N . ALA A 1 235 ? 11.299 -13.693 14.332 1.00 30.88 235 ALA A N 1
ATOM 1735 C CA . ALA A 1 235 ? 12.677 -13.593 13.888 1.00 30.88 235 ALA A CA 1
ATOM 1736 C C . ALA A 1 235 ? 13.549 -13.386 15.136 1.00 30.88 235 ALA A C 1
ATOM 1738 O O . ALA A 1 235 ? 13.362 -12.415 15.876 1.00 30.88 235 ALA A O 1
ATOM 1739 N N . GLY A 1 236 ? 14.421 -14.360 15.399 1.00 28.52 236 GLY A N 1
ATOM 1740 C CA . GLY A 1 236 ? 15.587 -14.191 16.265 1.00 28.52 236 GLY A CA 1
ATOM 1741 C C . GLY A 1 236 ? 16.720 -13.489 15.534 1.00 28.52 236 GLY A C 1
ATOM 1742 O O . GLY A 1 236 ? 16.683 -13.460 14.283 1.00 28.52 236 GLY A O 1
#

Foldseek 3Di:
DDDPPPFDLLWADDDDPDDDADPPDDDPCPPDPPPDPDDPVRVVVVVVVCVLCVLLQQLLLFLVSLCVVPVVVSVVLCCPQVVNVPPDDPPPDPPPDPDDDDDPDPPPPPDRDPRRVVSSCVSNVHDPVFWQDWDPDQAQLAWTWTWGADPVVRDIDIHTHADDDPSNVVLVVQADWGFTDCVSVVNVVDDRPRRTDRPSVSSNVSNVVVVCVVQVSVVCVVVVNDRPPDDPPPDD

pLDDT: mean 76.98, std 23.23, range [27.81, 97.69]

Secondary structure (DSSP, 8-state):
----TT---TTBPPPP--PPPPP--PPP----TT-S---HHHHHHHHHHHHHHHHHHHHTTHHHHHHHH-HHHHHHHHHHSTTTTTTS-TT------------------PPPPPHHHHHHHHHHT--GGGEEEEE---BTTB--EEEEEETTTTEEEE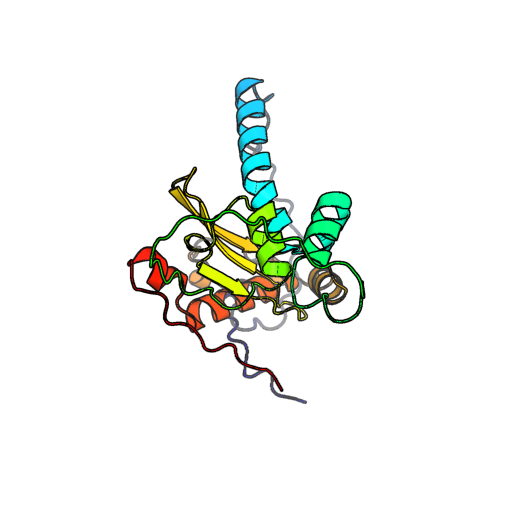EE--S-SHHHHHHHT--SEEEB-TTTTT-TT--GGGGEEEHHHHHHHHHHHHHHHHHTHHHHHHHTPPP---------